Protein AF-A0A0B1TDM5-F1 (afdb_monomer_lite)

Organism: Oesophagostomum dentatum (NCBI:txid61180)

pLDDT: mean 87.99, std 9.68, range [45.06, 98.75]

Foldseek 3Di:
DPCPQVQAEAEAQDVVVVVVCCVVPVNHHYHYDPCVVVLVPQDPPDVVSVLLSVLVVQLVVLVVQLVCLVVQHKDKDAAPQKDFPDDPCVLVCCVVQVPAQKEFEAADDPQDVCCVVPPNRQGPPRIMIGGRDPLSSVLSVQLSVVSVPDSDRSSNSNSVVVVDCSNRYHYDDCLQEPQEDCVVDPVPGHHRMYRQHYPDPDDSLVVCLVVQHWDADPVRDTDSPRDDD

Secondary structure (DSSP, 8-state):
-TTSGGG--EEESSHHHHHHHHHH-TTS-EEE---HHHHHHS-TTSTTHHHHHHHHHHHHHHHHHHHHHHTT--EEEE-TTEEESS-GGGG-HHHH-TT-SEEEEESS-TTSHHHHHH-TT-EEEEEEEE--SHHHHHHHHHHHHHHTTS---HHHHHHHHTTSGGG-EEE--TTTEEEE-GGGS---S--SEEEEE-S-SS-HHHHHHHTT--EE-TTS-EETT----

Sequence (229 aa):
MPNSIKRLAVVSFDPETEKELNRLHPEIPTVSLDFSAVRSAVPEDLENHRYVVYQLILMLRSHIAAVLSSRGISFWSMQQDSIWTENFVSMNVEQHYPDSLLIFDTVGNDQVSIFQKKMPGWICGSTFFVRASPVTVDFFKKVALIMTRRQSPDSSIMTYLCGAPCYKCAKLPRWVISSSNFFMGNRNVTPVIIQVDHESKLPKMELFKRENFLFVNDDGTCNASATKI

Structure (mmCIF, N/CA/C/O backbone):
data_AF-A0A0B1TDM5-F1
#
_entry.id   AF-A0A0B1TDM5-F1
#
loop_
_atom_site.group_PDB
_atom_site.id
_atom_site.type_symbol
_atom_site.label_atom_id
_atom_site.label_alt_id
_atom_site.label_comp_id
_atom_site.label_asym_id
_atom_site.label_entity_id
_atom_site.label_seq_id
_atom_site.pdbx_PDB_ins_code
_atom_site.Cartn_x
_atom_site.Cartn_y
_atom_site.Cartn_z
_atom_site.occupancy
_atom_site.B_iso_or_equiv
_atom_site.auth_seq_id
_atom_site.auth_comp_id
_atom_site.auth_asym_id
_atom_site.auth_atom_id
_atom_site.pdbx_PDB_model_num
ATOM 1 N N . MET A 1 1 ? 3.215 -19.438 10.737 1.00 48.31 1 MET A N 1
ATOM 2 C CA . MET A 1 1 ? 1.755 -19.659 10.666 1.00 48.31 1 MET A CA 1
ATOM 3 C C . MET A 1 1 ? 1.453 -20.580 9.499 1.00 48.31 1 MET A C 1
ATOM 5 O O . MET A 1 1 ? 1.826 -20.241 8.380 1.00 48.31 1 MET A O 1
ATOM 9 N N . PRO A 1 2 ? 0.816 -21.737 9.727 1.00 50.44 2 PRO A N 1
ATOM 10 C CA . PRO A 1 2 ? 0.331 -22.567 8.632 1.00 50.44 2 PRO A CA 1
ATOM 11 C C . PRO A 1 2 ? -0.635 -21.749 7.759 1.00 50.44 2 PRO A C 1
ATOM 13 O O . PRO A 1 2 ? -1.512 -21.075 8.293 1.00 50.44 2 PRO A O 1
ATOM 16 N N . ASN A 1 3 ? -0.486 -21.805 6.432 1.00 63.56 3 ASN A N 1
ATOM 17 C CA . ASN A 1 3 ? -1.342 -21.133 5.437 1.00 63.56 3 ASN A CA 1
ATOM 18 C C . ASN A 1 3 ? -1.221 -19.597 5.295 1.00 63.56 3 ASN A C 1
ATOM 20 O O . ASN A 1 3 ? -2.075 -19.014 4.632 1.00 63.56 3 ASN A O 1
ATOM 24 N N . SER A 1 4 ? -0.193 -18.923 5.833 1.00 66.06 4 SER A N 1
ATOM 25 C CA . SER A 1 4 ? -0.004 -17.473 5.583 1.00 66.06 4 SER A CA 1
ATOM 26 C C . SER A 1 4 ? 0.087 -17.133 4.095 1.00 66.06 4 SER A C 1
ATOM 28 O O . SER A 1 4 ? -0.533 -16.174 3.652 1.00 66.06 4 SER A O 1
ATOM 30 N N . ILE A 1 5 ? 0.781 -17.972 3.324 1.00 73.25 5 ILE A N 1
ATOM 31 C CA . ILE A 1 5 ? 0.938 -17.810 1.874 1.00 73.25 5 ILE A CA 1
ATOM 32 C C . ILE A 1 5 ? -0.415 -17.930 1.148 1.00 73.25 5 ILE A C 1
ATOM 34 O O . ILE A 1 5 ? -0.687 -17.174 0.228 1.00 73.25 5 ILE A O 1
ATOM 38 N N . LYS A 1 6 ? -1.341 -18.767 1.642 1.00 75.81 6 LYS A N 1
ATOM 39 C CA . LYS A 1 6 ? -2.697 -18.910 1.069 1.00 75.81 6 LYS A CA 1
ATOM 40 C C . LYS A 1 6 ? -3.599 -17.688 1.283 1.00 75.81 6 LYS A C 1
ATOM 42 O O . LYS A 1 6 ? -4.711 -17.657 0.767 1.00 75.81 6 LYS A O 1
ATOM 47 N N . ARG A 1 7 ? -3.173 -16.729 2.110 1.00 82.62 7 ARG A N 1
ATOM 48 C CA . ARG A 1 7 ? -3.880 -15.461 2.360 1.00 82.62 7 ARG A CA 1
ATOM 49 C C . ARG A 1 7 ? -3.245 -14.285 1.622 1.00 82.62 7 ARG A C 1
ATOM 51 O O . ARG A 1 7 ? -3.741 -13.169 1.741 1.00 82.62 7 ARG A O 1
ATOM 58 N N . LEU A 1 8 ? -2.153 -14.532 0.904 1.00 88.69 8 LEU A N 1
ATOM 59 C CA . LEU A 1 8 ? -1.523 -13.564 0.028 1.00 88.69 8 LEU A CA 1
ATOM 60 C C . LEU A 1 8 ? -2.162 -13.669 -1.355 1.00 88.69 8 LEU A C 1
ATOM 62 O O . LEU A 1 8 ? -2.480 -14.761 -1.813 1.00 88.69 8 LEU A O 1
ATOM 66 N N . ALA A 1 9 ? -2.339 -12.530 -2.007 1.00 91.88 9 ALA A N 1
ATOM 67 C CA . ALA A 1 9 ? -2.644 -12.463 -3.424 1.00 91.88 9 ALA A CA 1
ATOM 68 C C . ALA A 1 9 ? -1.796 -11.352 -4.033 1.00 91.88 9 ALA A C 1
ATOM 70 O O . ALA A 1 9 ? -1.566 -10.325 -3.388 1.00 91.88 9 ALA A O 1
ATOM 71 N N . VAL A 1 10 ? -1.342 -11.558 -5.263 1.00 92.81 10 VAL A N 1
ATOM 72 C CA . VAL A 1 10 ? -0.569 -10.566 -6.007 1.00 92.81 10 VAL A CA 1
ATOM 73 C C . VAL A 1 10 ? -1.416 -10.030 -7.148 1.00 92.81 10 VAL A C 1
ATOM 75 O O . VAL A 1 10 ? -2.070 -10.783 -7.863 1.00 92.81 10 VAL A O 1
ATOM 78 N N . VAL A 1 11 ? -1.402 -8.711 -7.313 1.00 92.38 11 VAL A N 1
ATOM 79 C CA . VAL A 1 11 ? -1.928 -8.056 -8.509 1.00 92.38 11 VAL A CA 1
ATOM 80 C C . VAL A 1 11 ? -0.729 -7.564 -9.303 1.00 92.38 11 VAL A C 1
ATOM 82 O O . VAL A 1 11 ? -0.024 -6.667 -8.840 1.00 92.38 11 VAL A O 1
ATOM 85 N N . SER A 1 12 ? -0.476 -8.169 -10.460 1.00 91.81 12 SER A N 1
ATOM 86 C CA . SER A 1 12 ? 0.565 -7.719 -11.383 1.00 91.81 12 SER A CA 1
ATOM 87 C C . SER A 1 12 ? -0.034 -6.810 -12.454 1.00 91.81 12 SER A C 1
ATOM 89 O O . SER A 1 12 ? -1.212 -6.912 -12.795 1.00 91.81 12 SER A O 1
ATOM 91 N N . PHE A 1 13 ? 0.781 -5.894 -12.974 1.00 89.12 13 PHE A N 1
ATOM 92 C CA . PHE A 1 13 ? 0.382 -4.967 -14.043 1.00 89.12 13 PHE A CA 1
ATOM 93 C C . PHE A 1 13 ? 1.018 -5.309 -15.393 1.00 89.12 13 PHE A C 1
ATOM 95 O O . PHE A 1 13 ? 0.834 -4.589 -16.375 1.00 89.12 13 PHE A O 1
ATOM 102 N N . ASP A 1 14 ? 1.767 -6.408 -15.435 1.00 87.00 14 ASP A N 1
ATOM 103 C CA . ASP A 1 14 ? 2.384 -6.954 -16.628 1.00 87.00 14 ASP A CA 1
ATOM 104 C C . ASP A 1 14 ? 2.321 -8.500 -16.606 1.00 87.00 14 ASP A C 1
ATOM 106 O O . ASP A 1 14 ? 2.393 -9.111 -15.529 1.00 87.00 14 ASP A O 1
ATOM 110 N N . PRO A 1 15 ? 2.155 -9.150 -17.773 1.00 86.69 15 PRO A N 1
ATOM 111 C CA . PRO A 1 15 ? 2.061 -10.611 -17.857 1.00 86.69 15 PRO A CA 1
ATOM 112 C C . PRO A 1 15 ? 3.359 -11.357 -17.514 1.00 86.69 15 PRO A C 1
ATOM 114 O O . PRO A 1 15 ? 3.309 -12.491 -17.038 1.00 86.69 15 PRO A O 1
ATOM 117 N N . GLU A 1 16 ? 4.527 -10.745 -17.735 1.00 90.06 16 GLU A N 1
ATOM 118 C CA . GLU A 1 16 ? 5.815 -11.397 -17.462 1.00 90.06 16 GLU A CA 1
ATOM 119 C C . GLU A 1 16 ? 6.036 -11.582 -15.954 1.00 90.06 16 GLU A C 1
ATOM 121 O O . GLU A 1 16 ? 6.447 -12.659 -15.523 1.00 90.06 16 GLU A O 1
ATOM 126 N N . THR A 1 17 ? 5.663 -10.594 -15.135 1.00 88.56 17 THR A N 1
ATOM 127 C CA . THR A 1 17 ? 5.671 -10.703 -13.670 1.00 88.56 17 THR A CA 1
ATOM 128 C C . THR A 1 17 ? 4.761 -11.825 -13.179 1.00 88.56 17 THR A C 1
ATOM 130 O O . THR A 1 17 ? 5.149 -12.570 -12.283 1.00 88.56 17 THR A O 1
ATOM 133 N N . GLU A 1 18 ? 3.564 -11.992 -13.757 1.00 90.31 18 GLU A N 1
ATOM 134 C CA . GLU A 1 18 ? 2.684 -13.116 -13.399 1.00 90.31 18 GLU A CA 1
ATOM 135 C C . GLU A 1 18 ? 3.343 -14.458 -13.721 1.00 90.31 18 GLU A C 1
ATOM 137 O O . GLU A 1 18 ? 3.355 -15.364 -12.889 1.00 90.31 18 GLU A O 1
ATOM 142 N N . LYS A 1 19 ? 3.906 -14.585 -14.924 1.00 91.50 19 LYS A N 1
ATOM 143 C CA . LYS A 1 19 ? 4.567 -15.810 -15.370 1.00 91.50 19 LYS A CA 1
ATOM 144 C C . LYS A 1 19 ? 5.730 -16.187 -14.455 1.00 91.50 19 LYS A C 1
ATOM 146 O O . LYS A 1 19 ? 5.846 -17.353 -14.081 1.00 91.50 19 LYS A O 1
ATOM 151 N N . GLU A 1 20 ? 6.557 -15.218 -14.078 1.00 91.88 20 GLU A N 1
ATOM 152 C CA . GLU A 1 20 ? 7.715 -15.460 -13.222 1.00 91.88 20 GLU A CA 1
ATOM 153 C C . GLU A 1 20 ? 7.311 -15.767 -11.773 1.00 91.88 20 GLU A C 1
ATOM 155 O O . GLU A 1 20 ? 7.821 -16.718 -11.179 1.00 91.88 20 GLU A O 1
ATOM 160 N N . LEU A 1 21 ? 6.318 -15.056 -11.228 1.00 89.88 21 LEU A N 1
ATOM 161 C CA . LEU A 1 21 ? 5.770 -15.358 -9.904 1.00 89.88 21 LEU A CA 1
ATOM 162 C C . LEU A 1 21 ? 5.120 -16.737 -9.852 1.00 89.88 21 LEU A C 1
ATOM 164 O O . LEU A 1 21 ? 5.368 -17.474 -8.908 1.00 89.88 21 LEU A O 1
ATOM 168 N N . ASN A 1 22 ? 4.350 -17.130 -10.866 1.00 90.38 22 ASN A N 1
ATOM 169 C CA . ASN A 1 22 ? 3.745 -18.461 -10.921 1.00 90.38 22 ASN A CA 1
ATOM 170 C C . ASN A 1 22 ? 4.799 -19.569 -11.087 1.00 90.38 22 ASN A C 1
ATOM 172 O O . ASN A 1 22 ? 4.581 -20.694 -10.641 1.00 90.38 22 ASN A O 1
ATOM 176 N N . ARG A 1 23 ? 5.947 -19.271 -11.712 1.00 91.94 23 ARG A N 1
ATOM 177 C CA . ARG A 1 23 ? 7.080 -20.202 -11.820 1.00 91.94 23 ARG A CA 1
ATOM 178 C C . ARG A 1 23 ? 7.760 -20.422 -10.468 1.00 91.94 23 ARG A C 1
ATOM 180 O O . ARG A 1 23 ? 8.105 -21.557 -10.150 1.00 91.94 23 ARG A O 1
ATOM 187 N N . LEU A 1 24 ? 7.981 -19.348 -9.710 1.00 88.38 24 LEU A N 1
ATOM 188 C CA . LEU A 1 24 ? 8.696 -19.369 -8.429 1.00 88.38 24 LEU A CA 1
ATOM 189 C C . LEU A 1 24 ? 7.798 -19.752 -7.241 1.00 88.38 24 LEU A C 1
ATOM 191 O O . LEU A 1 24 ? 8.240 -20.457 -6.337 1.00 88.38 24 LEU A O 1
ATOM 195 N N . HIS A 1 25 ? 6.544 -19.303 -7.259 1.00 88.19 25 HIS A N 1
ATOM 196 C CA . HIS A 1 25 ? 5.566 -19.401 -6.172 1.00 88.19 25 HIS A CA 1
ATOM 197 C C . HIS A 1 25 ? 4.154 -19.735 -6.700 1.00 88.19 25 HIS A C 1
ATOM 199 O O . HIS A 1 25 ? 3.224 -18.934 -6.549 1.00 88.19 25 HIS A O 1
ATOM 205 N N . PRO A 1 26 ? 3.955 -20.916 -7.318 1.00 89.38 26 PRO A N 1
ATOM 206 C CA . PRO A 1 26 ? 2.678 -21.313 -7.926 1.00 89.38 26 PRO A CA 1
ATOM 207 C C . PRO A 1 26 ? 1.500 -21.369 -6.939 1.00 89.38 26 PRO A C 1
ATOM 209 O O . PRO A 1 26 ? 0.338 -21.391 -7.341 1.00 89.38 26 PRO A O 1
ATOM 212 N N . GLU A 1 27 ? 1.774 -21.437 -5.640 1.00 89.19 27 GLU A N 1
ATOM 213 C CA . GLU A 1 27 ? 0.777 -21.470 -4.579 1.00 89.19 27 GLU A CA 1
ATOM 214 C C . GLU A 1 27 ? 0.184 -20.098 -4.226 1.00 89.19 27 GLU A C 1
ATOM 216 O O . GLU A 1 27 ? -0.812 -20.055 -3.497 1.00 89.19 27 GLU A O 1
ATOM 221 N N . ILE A 1 28 ? 0.784 -18.9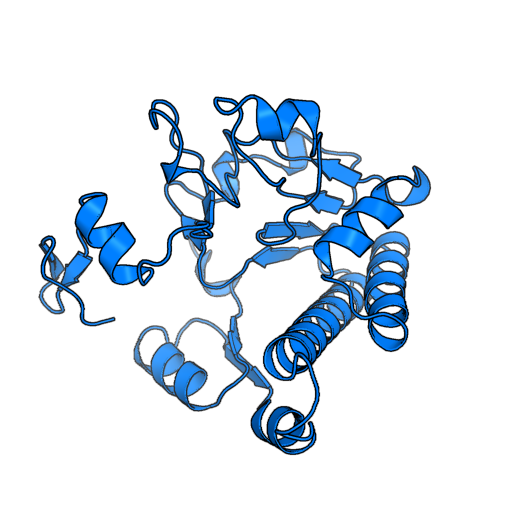95 -4.694 1.00 90.06 28 ILE A N 1
ATOM 222 C CA . ILE A 1 28 ? 0.293 -17.631 -4.469 1.00 90.06 28 ILE A CA 1
ATOM 223 C C . ILE A 1 28 ? -0.649 -17.254 -5.619 1.00 90.06 28 ILE A C 1
ATOM 225 O O . ILE A 1 28 ? -0.199 -17.124 -6.757 1.00 90.06 28 ILE A O 1
ATOM 229 N N . PRO A 1 29 ? -1.947 -17.018 -5.352 1.00 90.88 29 PRO A N 1
ATOM 230 C CA . PRO A 1 29 ? -2.858 -16.501 -6.361 1.00 90.88 29 PRO A CA 1
ATOM 231 C C . PRO A 1 29 ? -2.356 -15.167 -6.921 1.00 90.88 29 PRO A C 1
ATOM 233 O O . PRO A 1 29 ? -2.275 -14.170 -6.198 1.00 90.88 29 PRO A O 1
ATOM 236 N N . THR A 1 30 ? -2.066 -15.147 -8.218 1.00 91.31 30 THR A N 1
ATOM 237 C CA . THR A 1 30 ? -1.681 -13.939 -8.948 1.00 91.31 30 THR A CA 1
ATOM 238 C C . THR A 1 30 ? -2.775 -13.585 -9.946 1.00 91.31 30 THR A C 1
ATOM 240 O O . THR A 1 30 ? -3.325 -14.455 -10.616 1.00 91.31 30 THR A O 1
ATOM 243 N N . VAL A 1 31 ? -3.133 -12.306 -10.012 1.00 90.38 31 VAL A N 1
ATOM 244 C CA . VAL A 1 31 ? -4.056 -11.754 -11.006 1.00 90.38 31 VAL A CA 1
ATOM 245 C C . VAL A 1 31 ? -3.298 -10.710 -11.806 1.00 90.38 31 VAL A C 1
ATOM 247 O O . VAL A 1 31 ? -2.857 -9.713 -11.233 1.00 90.38 31 VAL A O 1
ATOM 250 N N . SER A 1 32 ? -3.176 -10.909 -13.116 1.00 90.12 32 SER A N 1
ATOM 251 C CA . SER A 1 32 ? -2.614 -9.889 -13.998 1.00 90.12 32 SER A CA 1
ATOM 252 C C . SER A 1 32 ? -3.693 -8.958 -14.532 1.00 90.12 32 SER A C 1
ATOM 254 O O . SER A 1 32 ? -4.745 -9.376 -15.023 1.00 90.12 32 SER A O 1
ATOM 256 N N . LEU A 1 33 ? -3.419 -7.665 -14.416 1.00 88.50 33 LEU A N 1
ATOM 257 C CA . LEU A 1 33 ? -4.164 -6.587 -15.041 1.00 88.50 33 LEU A CA 1
ATOM 258 C C . LEU A 1 33 ? -3.222 -5.919 -16.036 1.00 88.50 33 LEU A C 1
ATOM 260 O O . LEU A 1 33 ? -2.529 -4.968 -15.679 1.00 88.50 33 LEU A O 1
ATOM 264 N N . ASP A 1 34 ? -3.182 -6.441 -17.264 1.00 87.38 34 ASP A N 1
ATOM 265 C CA . ASP A 1 34 ? -2.280 -5.949 -18.307 1.00 87.38 34 ASP A CA 1
ATOM 266 C C . ASP A 1 34 ? -2.464 -4.441 -18.534 1.00 87.38 34 ASP A C 1
ATOM 268 O O . ASP A 1 34 ? -3.459 -3.967 -19.090 1.00 87.38 34 ASP A O 1
ATOM 272 N N . PHE A 1 35 ? -1.475 -3.680 -18.070 1.00 88.06 35 PHE A N 1
ATOM 273 C CA . PHE A 1 35 ? -1.480 -2.227 -18.116 1.00 88.06 35 PHE A CA 1
ATOM 274 C C . PHE A 1 35 ? -0.812 -1.680 -19.378 1.00 88.06 35 PHE A C 1
ATOM 276 O O . PHE A 1 35 ? -0.725 -0.460 -19.541 1.00 88.06 35 PHE A O 1
ATOM 283 N N . SER A 1 36 ? -0.347 -2.551 -20.283 1.00 86.94 36 SER A N 1
ATOM 284 C CA . SER A 1 36 ? 0.303 -2.160 -21.536 1.00 86.94 36 SER A CA 1
ATOM 285 C C . SER A 1 36 ? -0.611 -1.279 -22.385 1.00 86.94 36 SER A C 1
ATOM 287 O O . SER A 1 36 ? -0.203 -0.191 -22.778 1.00 86.94 36 SER A O 1
ATOM 289 N N . ALA A 1 37 ? -1.876 -1.671 -22.558 1.00 86.81 37 ALA A N 1
ATOM 290 C CA . ALA A 1 37 ? -2.861 -0.904 -23.314 1.00 86.81 37 ALA A CA 1
ATOM 291 C C . ALA A 1 37 ? -3.107 0.488 -22.710 1.00 86.81 37 ALA A C 1
ATOM 293 O O . ALA A 1 37 ? -3.192 1.474 -23.440 1.00 86.81 37 ALA A O 1
ATOM 294 N N . VAL A 1 38 ? -3.178 0.585 -21.377 1.00 87.25 38 VAL A N 1
ATOM 295 C CA . VAL A 1 38 ? -3.351 1.868 -20.680 1.00 87.25 38 VAL A CA 1
ATOM 296 C C . VAL A 1 38 ? -2.118 2.740 -20.869 1.00 87.25 38 VAL A C 1
ATOM 298 O O . VAL A 1 38 ? -2.247 3.907 -21.220 1.00 87.25 38 VAL A O 1
ATOM 301 N N . ARG A 1 39 ? -0.922 2.172 -20.688 1.00 87.56 39 ARG A N 1
ATOM 302 C CA . ARG A 1 39 ? 0.348 2.874 -20.888 1.00 87.56 39 ARG A CA 1
ATOM 303 C C . ARG A 1 39 ? 0.492 3.381 -22.322 1.00 87.56 39 ARG A C 1
ATOM 305 O O . ARG A 1 39 ? 0.858 4.532 -22.496 1.00 87.56 39 ARG A O 1
ATOM 312 N N . SER A 1 40 ? 0.183 2.557 -23.321 1.00 89.00 40 SER A N 1
ATOM 313 C CA . SER A 1 40 ? 0.246 2.926 -24.741 1.00 89.00 40 SER A CA 1
ATOM 314 C C . SER A 1 40 ? -0.801 3.964 -25.146 1.00 89.00 40 SER A C 1
ATOM 316 O O . SER A 1 40 ? -0.620 4.643 -26.151 1.00 89.00 40 SER A O 1
ATOM 318 N N . ALA A 1 41 ? -1.891 4.097 -24.387 1.00 90.62 41 ALA A N 1
ATOM 319 C CA . ALA A 1 41 ? -2.899 5.129 -24.611 1.00 90.62 41 ALA A CA 1
ATOM 320 C C . ALA A 1 41 ? -2.503 6.499 -24.029 1.00 90.62 41 ALA A C 1
ATOM 322 O O . ALA A 1 41 ? -3.113 7.506 -24.395 1.00 90.62 41 ALA A O 1
ATOM 323 N N . VAL A 1 42 ? -1.514 6.563 -23.127 1.00 90.81 42 VAL A N 1
ATOM 324 C CA . VAL A 1 42 ? -0.984 7.840 -22.631 1.00 90.81 42 VAL A CA 1
ATOM 325 C C . VAL A 1 42 ? 0.016 8.384 -23.662 1.00 90.81 42 VAL A C 1
ATOM 327 O O . VAL A 1 42 ? 0.952 7.668 -24.014 1.00 90.81 42 VAL A O 1
ATOM 330 N N . PRO A 1 43 ? -0.141 9.630 -24.149 1.00 92.19 43 PRO A N 1
ATOM 331 C CA . PRO A 1 43 ? 0.795 10.213 -25.109 1.00 92.19 43 PRO A CA 1
ATOM 332 C C . PRO A 1 43 ? 2.223 10.261 -24.554 1.00 92.19 43 PRO A C 1
ATOM 334 O O . PRO A 1 43 ? 2.436 10.754 -23.445 1.00 92.19 43 PRO A O 1
ATOM 337 N N . GLU A 1 44 ? 3.204 9.765 -25.311 1.00 89.62 44 GLU A N 1
ATOM 338 C CA . GLU A 1 44 ? 4.605 9.706 -24.861 1.00 89.62 44 GLU A CA 1
ATOM 339 C C . GLU A 1 44 ? 5.222 11.095 -24.631 1.00 89.62 44 GLU A C 1
ATOM 341 O O . GLU 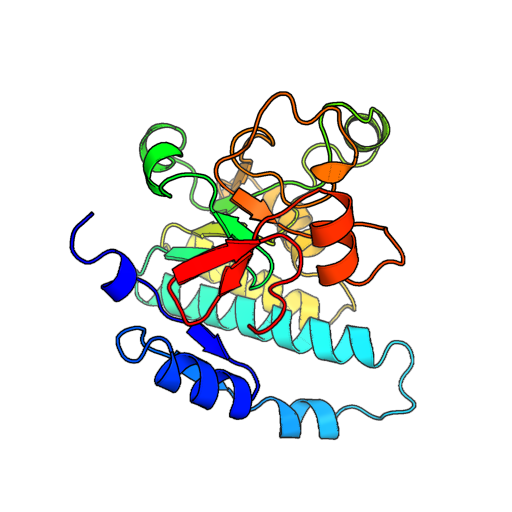A 1 44 ? 6.129 11.245 -23.811 1.00 89.62 44 GLU A O 1
ATOM 346 N N . ASP A 1 45 ? 4.713 12.109 -25.331 1.00 91.81 45 ASP A N 1
ATOM 347 C CA . ASP A 1 45 ? 5.112 13.513 -25.238 1.00 91.81 45 ASP A CA 1
ATOM 348 C C . ASP A 1 45 ? 4.404 14.276 -24.106 1.00 91.81 45 ASP A C 1
ATOM 350 O O . ASP A 1 45 ? 4.720 15.441 -23.853 1.00 91.81 45 ASP A O 1
ATOM 354 N N . LEU A 1 46 ? 3.478 13.630 -23.389 1.00 90.19 46 LEU A N 1
ATOM 355 C CA . LEU A 1 46 ? 2.795 14.235 -22.255 1.00 90.19 46 LEU A CA 1
ATOM 356 C C . LEU A 1 46 ? 3.798 14.592 -21.152 1.00 90.19 46 LEU A C 1
ATOM 358 O O . LEU A 1 46 ? 4.557 13.747 -20.660 1.00 90.19 46 LEU A O 1
ATOM 362 N N . GLU A 1 47 ? 3.752 15.841 -20.691 1.00 88.25 47 GLU A N 1
ATOM 363 C CA . GLU A 1 47 ? 4.539 16.264 -19.538 1.00 88.25 47 GLU A CA 1
ATOM 364 C C . GLU A 1 47 ? 4.224 15.367 -18.330 1.00 88.25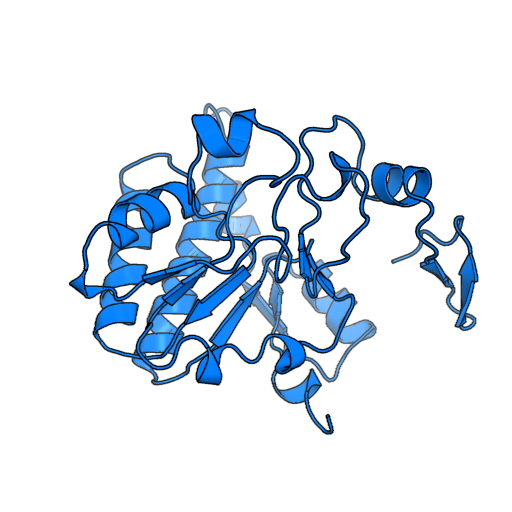 47 GLU A C 1
ATOM 366 O O . GLU A 1 47 ? 3.067 15.083 -18.016 1.00 88.25 47 GLU A O 1
ATOM 371 N N . ASN A 1 48 ? 5.266 14.897 -17.641 1.00 88.38 48 ASN A N 1
ATOM 372 C CA . ASN A 1 48 ? 5.138 13.956 -16.528 1.00 88.38 48 ASN A CA 1
ATOM 373 C C . ASN A 1 48 ? 4.487 12.609 -16.911 1.00 88.38 48 ASN A C 1
ATOM 375 O O . ASN A 1 48 ? 3.913 11.951 -16.042 1.00 88.38 48 ASN A O 1
ATOM 379 N N . HIS A 1 49 ? 4.625 12.148 -18.163 1.00 88.75 49 HIS A N 1
ATOM 380 C CA . HIS A 1 49 ? 4.110 10.860 -18.661 1.00 88.75 49 HIS A CA 1
ATOM 381 C C . HIS A 1 49 ? 4.254 9.702 -17.652 1.00 88.75 49 HIS A C 1
ATOM 383 O O . HIS A 1 49 ? 3.278 9.038 -17.304 1.00 88.75 49 HIS A O 1
ATOM 389 N N . ARG A 1 50 ? 5.460 9.499 -17.094 1.00 87.44 50 ARG A N 1
ATOM 390 C CA . ARG A 1 50 ? 5.717 8.441 -16.093 1.00 87.44 50 ARG A CA 1
ATOM 391 C C . ARG A 1 50 ? 4.838 8.571 -14.852 1.00 87.44 50 ARG A C 1
ATOM 393 O O . ARG A 1 50 ? 4.347 7.571 -14.338 1.00 87.44 50 ARG A O 1
ATOM 400 N N . TYR A 1 51 ? 4.652 9.796 -14.375 1.00 88.56 51 TYR A N 1
ATOM 401 C CA . TYR A 1 51 ? 3.826 10.072 -13.211 1.00 88.56 51 TYR A CA 1
ATOM 402 C C . TYR A 1 51 ? 2.347 9.837 -13.509 1.00 88.56 51 TYR A C 1
ATOM 404 O O . TYR A 1 51 ? 1.638 9.299 -12.669 1.00 88.56 51 TYR A O 1
ATOM 412 N N . VAL A 1 52 ? 1.880 10.198 -14.707 1.00 90.88 52 VAL A N 1
ATOM 413 C CA . VAL A 1 52 ? 0.497 9.943 -15.134 1.00 90.88 52 VAL A CA 1
ATOM 414 C C . VAL A 1 52 ? 0.219 8.442 -15.172 1.00 90.88 52 VAL A C 1
ATOM 416 O O . VAL A 1 52 ? -0.748 7.991 -14.563 1.00 90.88 52 VAL A O 1
ATOM 419 N N . VAL A 1 53 ? 1.102 7.651 -15.787 1.00 90.81 53 VAL A N 1
ATOM 420 C CA . VAL A 1 53 ? 0.986 6.182 -15.790 1.00 90.81 53 VAL A CA 1
ATOM 421 C C . VAL A 1 53 ? 0.977 5.632 -14.360 1.00 90.81 53 VAL A C 1
ATOM 423 O O . VAL A 1 53 ? 0.112 4.829 -14.012 1.00 90.81 53 VAL A O 1
ATOM 426 N N . TYR A 1 54 ? 1.886 6.105 -13.504 1.00 89.38 54 TYR A N 1
ATOM 427 C CA . TYR A 1 54 ? 1.944 5.693 -12.102 1.00 89.38 54 TYR A CA 1
ATOM 428 C C . TYR A 1 54 ? 0.666 6.051 -11.327 1.00 89.38 54 TYR A C 1
ATOM 430 O O . TYR A 1 54 ? 0.136 5.231 -10.582 1.00 89.38 54 TYR A O 1
ATOM 438 N N . GLN A 1 55 ? 0.108 7.240 -11.544 1.00 92.50 55 GLN A N 1
ATOM 439 C CA . GLN A 1 55 ? -1.145 7.665 -10.928 1.00 92.50 55 GLN A CA 1
ATOM 440 C C . GLN A 1 55 ? -2.324 6.779 -11.340 1.00 92.50 55 GLN A C 1
ATOM 442 O O . GLN A 1 55 ? -3.170 6.467 -10.502 1.00 92.50 55 GLN A O 1
ATOM 447 N N . LEU A 1 56 ? -2.384 6.336 -12.598 1.00 92.69 56 LEU A N 1
ATOM 448 C CA . LEU A 1 56 ? -3.431 5.416 -13.045 1.00 92.69 56 LEU A CA 1
ATOM 449 C C . LEU A 1 56 ? -3.333 4.060 -12.316 1.00 92.69 56 LEU A C 1
ATOM 451 O O . LEU A 1 56 ? -4.363 3.495 -11.943 1.00 92.69 56 LEU A O 1
ATOM 455 N N . ILE A 1 57 ? -2.118 3.582 -12.023 1.00 91.94 57 ILE A N 1
ATOM 456 C CA . ILE A 1 57 ? -1.893 2.387 -11.190 1.00 91.94 57 ILE A CA 1
ATOM 457 C C . ILE A 1 57 ? -2.385 2.618 -9.751 1.00 91.94 57 ILE A C 1
ATOM 459 O O . ILE A 1 57 ? -3.101 1.783 -9.196 1.00 91.94 57 ILE A O 1
ATOM 463 N N . LEU A 1 58 ? -2.064 3.764 -9.142 1.00 93.31 58 LEU A N 1
ATOM 464 C CA . LEU A 1 58 ? -2.529 4.111 -7.790 1.00 93.31 58 LEU A CA 1
ATOM 465 C C . LEU A 1 58 ? -4.058 4.272 -7.712 1.00 93.31 58 LEU A C 1
ATOM 467 O O . LEU A 1 58 ? -4.699 3.903 -6.719 1.00 93.31 58 LEU A O 1
ATOM 471 N N . MET A 1 59 ? -4.672 4.770 -8.783 1.00 94.62 59 MET A N 1
ATOM 472 C CA . MET A 1 59 ? -6.123 4.843 -8.924 1.00 94.62 59 MET A CA 1
ATOM 473 C C . MET A 1 59 ? -6.751 3.453 -8.992 1.00 94.62 59 MET A C 1
ATOM 475 O O . MET A 1 59 ? -7.720 3.187 -8.279 1.00 94.62 59 MET A O 1
ATOM 479 N N . LEU A 1 60 ? -6.172 2.538 -9.771 1.00 93.19 60 LEU A N 1
ATOM 480 C CA . LEU A 1 60 ? -6.602 1.142 -9.817 1.00 93.19 60 LEU A CA 1
ATOM 481 C C . LEU A 1 60 ? -6.448 0.454 -8.453 1.00 93.19 60 LEU A C 1
ATOM 483 O O . LEU A 1 60 ? -7.386 -0.195 -7.989 1.00 93.19 60 LEU A O 1
ATOM 487 N N . ARG A 1 61 ? -5.330 0.680 -7.751 1.00 94.62 61 ARG A N 1
ATOM 488 C CA . ARG A 1 61 ? -5.122 0.226 -6.364 1.00 94.62 61 ARG A CA 1
ATOM 489 C C . ARG A 1 61 ? -6.248 0.692 -5.438 1.00 94.62 61 ARG A C 1
ATOM 491 O O . ARG A 1 61 ? -6.783 -0.098 -4.661 1.00 94.62 61 ARG A O 1
ATOM 498 N N . SER A 1 62 ? -6.664 1.951 -5.564 1.00 97.00 62 SER A N 1
ATOM 499 C CA . SER A 1 62 ? -7.782 2.507 -4.792 1.00 97.00 62 SER A CA 1
ATOM 500 C C . SER A 1 62 ? -9.124 1.864 -5.162 1.00 97.00 62 SER A C 1
ATOM 502 O O . SER A 1 62 ? -9.933 1.566 -4.284 1.00 97.00 62 SER A O 1
ATOM 504 N N . HIS A 1 63 ? -9.365 1.566 -6.441 1.00 96.50 63 HIS A N 1
ATOM 505 C CA . HIS A 1 63 ? -10.561 0.830 -6.857 1.00 96.50 63 HIS A CA 1
ATOM 506 C C . HIS A 1 63 ? -10.601 -0.594 -6.297 1.00 96.50 63 HIS A C 1
ATOM 508 O O . HIS A 1 63 ? -11.640 -1.005 -5.779 1.00 96.50 63 HIS A O 1
ATOM 514 N N . ILE A 1 64 ? -9.484 -1.324 -6.336 1.00 96.00 64 ILE A N 1
ATOM 515 C CA . ILE A 1 64 ? -9.370 -2.662 -5.739 1.00 96.00 64 ILE A CA 1
ATOM 516 C C . ILE A 1 64 ? -9.690 -2.592 -4.242 1.00 96.00 64 ILE A C 1
ATOM 518 O O . ILE A 1 64 ? -10.532 -3.349 -3.758 1.00 96.00 64 ILE A O 1
ATOM 522 N N . ALA A 1 65 ? -9.109 -1.626 -3.526 1.00 97.88 65 ALA A N 1
ATOM 523 C CA . ALA A 1 65 ? -9.365 -1.409 -2.105 1.00 97.88 65 ALA A CA 1
ATOM 524 C C . ALA A 1 65 ? -10.850 -1.135 -1.796 1.00 97.88 65 ALA A C 1
ATOM 526 O O . ALA A 1 65 ? -11.406 -1.688 -0.839 1.00 97.88 65 ALA A O 1
ATOM 527 N N . ALA A 1 66 ? -11.522 -0.333 -2.628 1.00 98.38 66 ALA A N 1
ATOM 528 C CA . ALA A 1 66 ? -12.957 -0.085 -2.510 1.00 98.38 66 ALA A CA 1
ATOM 529 C C . ALA A 1 66 ? -13.785 -1.358 -2.759 1.00 98.38 66 ALA A C 1
ATOM 531 O O . ALA A 1 66 ? -14.732 -1.626 -2.016 1.00 98.38 66 ALA A O 1
ATOM 532 N N . VAL A 1 67 ? -13.429 -2.159 -3.771 1.00 97.81 67 VAL A N 1
ATOM 533 C CA . VAL A 1 67 ? -14.119 -3.419 -4.094 1.00 97.81 67 VAL A CA 1
ATOM 534 C C . VAL A 1 67 ? -13.970 -4.426 -2.955 1.00 97.81 67 VAL A C 1
ATOM 536 O O . VAL A 1 67 ? -14.984 -4.941 -2.483 1.00 97.81 67 VAL A O 1
ATOM 539 N N . LEU A 1 68 ? -12.752 -4.660 -2.459 1.00 97.56 68 LEU A N 1
ATOM 540 C CA . LEU A 1 68 ? -12.505 -5.552 -1.319 1.00 97.56 68 LEU A CA 1
ATOM 541 C C . LEU A 1 68 ? -13.308 -5.120 -0.086 1.00 97.56 68 LEU A C 1
ATOM 543 O O . LEU A 1 68 ? -14.048 -5.924 0.483 1.00 97.56 68 LEU A O 1
ATOM 547 N N . SER A 1 69 ? -13.267 -3.826 0.248 1.00 98.25 69 SER A N 1
ATOM 548 C CA . SER A 1 69 ? -14.022 -3.270 1.378 1.00 98.25 69 SER A CA 1
ATOM 549 C C . SER A 1 69 ? -15.534 -3.454 1.209 1.00 98.25 69 SER A C 1
ATOM 551 O O . SER A 1 69 ? -16.223 -3.821 2.158 1.00 98.25 69 SER A O 1
ATOM 553 N N . SER A 1 70 ? -16.065 -3.257 -0.004 1.00 98.50 70 SER A N 1
ATOM 554 C CA . SER A 1 70 ? -17.501 -3.421 -0.289 1.00 98.50 70 SER A CA 1
ATOM 555 C C . SER A 1 70 ? -17.974 -4.870 -0.218 1.00 98.50 70 SER A C 1
ATOM 557 O O . SER A 1 70 ? -19.150 -5.117 0.029 1.00 98.50 70 SER A O 1
ATOM 559 N N . ARG A 1 71 ? -17.053 -5.822 -0.391 1.00 98.06 71 ARG A N 1
ATOM 560 C CA . ARG A 1 71 ? -17.295 -7.257 -0.211 1.00 98.06 71 ARG A CA 1
ATOM 561 C C . ARG A 1 71 ? -17.113 -7.716 1.238 1.00 98.06 71 ARG A C 1
ATOM 563 O O . ARG A 1 71 ? -17.198 -8.910 1.498 1.00 98.06 71 ARG A O 1
ATOM 570 N N . GLY A 1 72 ? -16.853 -6.801 2.175 1.00 98.00 72 GLY A N 1
ATOM 571 C CA . GLY A 1 72 ? -16.637 -7.146 3.581 1.00 98.00 72 GLY A CA 1
ATOM 572 C C . GLY A 1 72 ? -15.254 -7.739 3.873 1.00 98.00 72 GLY A C 1
ATOM 573 O O . GLY A 1 72 ? -15.057 -8.312 4.941 1.00 98.00 72 GLY A O 1
ATOM 574 N N . ILE A 1 73 ? -14.294 -7.620 2.949 1.00 96.38 73 ILE A N 1
ATOM 575 C CA . ILE A 1 73 ? -12.952 -8.191 3.098 1.00 96.38 73 ILE A CA 1
ATOM 576 C C . ILE A 1 73 ? -12.031 -7.132 3.702 1.00 96.38 73 ILE A C 1
ATOM 578 O O . ILE A 1 73 ? -11.753 -6.121 3.061 1.00 96.38 73 ILE A O 1
ATOM 582 N N . SER A 1 74 ? -11.571 -7.359 4.934 1.00 95.44 74 SER A N 1
ATOM 583 C CA . SER A 1 74 ? -10.492 -6.575 5.550 1.00 95.44 74 SER A CA 1
ATOM 584 C C . SER A 1 74 ? -9.146 -7.090 5.052 1.00 95.44 74 SER A C 1
ATOM 586 O O . SER A 1 74 ? -8.962 -8.302 4.923 1.00 95.44 74 SER A O 1
ATOM 588 N N . PHE A 1 75 ? -8.206 -6.197 4.760 1.00 94.75 75 PHE A N 1
ATOM 589 C CA . PHE A 1 75 ? -6.962 -6.578 4.095 1.00 94.75 75 PHE A CA 1
ATOM 590 C C . PHE A 1 75 ? -5.800 -5.665 4.456 1.00 94.75 75 PHE A C 1
ATOM 592 O O . PHE A 1 75 ? -5.968 -4.518 4.875 1.00 94.75 75 PHE A O 1
ATOM 599 N N . TRP A 1 76 ? -4.609 -6.200 4.222 1.00 93.25 76 TRP A N 1
ATOM 600 C CA . TRP A 1 76 ? -3.390 -5.426 4.096 1.00 93.25 76 TRP A CA 1
ATOM 601 C C . TRP A 1 76 ? -3.082 -5.196 2.627 1.00 93.25 76 TRP A C 1
ATOM 603 O O . TRP A 1 76 ? -3.202 -6.108 1.811 1.00 93.25 76 TRP A O 1
ATOM 613 N N . SER A 1 77 ? -2.695 -3.971 2.300 1.00 93.88 77 SER A N 1
ATOM 614 C CA . SER A 1 77 ? -2.154 -3.601 0.997 1.00 93.88 77 SER A CA 1
ATOM 615 C C . SER A 1 77 ? -0.706 -3.194 1.182 1.00 93.88 77 SER A C 1
ATOM 617 O O . SER A 1 77 ? -0.389 -2.485 2.135 1.00 93.88 77 SER A O 1
ATOM 619 N N . MET A 1 78 ? 0.151 -3.618 0.260 1.00 91.44 78 MET A N 1
ATOM 620 C CA . MET A 1 78 ? 1.587 -3.393 0.329 1.00 91.44 78 MET A CA 1
ATOM 621 C C . MET A 1 78 ? 2.179 -3.248 -1.074 1.00 91.44 78 MET A C 1
ATOM 623 O O . MET A 1 78 ? 1.713 -3.893 -2.013 1.00 91.44 78 MET A O 1
ATOM 627 N N . GLN A 1 79 ? 3.195 -2.400 -1.221 1.00 89.75 79 GLN A N 1
ATOM 628 C CA . GLN A 1 79 ? 3.953 -2.258 -2.465 1.00 89.75 79 GLN A CA 1
ATOM 629 C C . GLN A 1 79 ? 5.070 -3.306 -2.577 1.00 89.75 79 GLN A C 1
ATOM 631 O O . GLN A 1 79 ? 5.588 -3.798 -1.575 1.00 89.75 79 GLN A O 1
ATOM 636 N N . GLN A 1 80 ? 5.446 -3.635 -3.816 1.00 86.69 80 GLN A N 1
ATOM 637 C CA . GLN A 1 80 ? 6.398 -4.705 -4.155 1.00 86.69 80 GLN A CA 1
ATOM 638 C C . GLN A 1 80 ? 7.812 -4.520 -3.584 1.00 86.69 80 GLN A C 1
ATOM 640 O O . GLN A 1 80 ? 8.589 -5.462 -3.513 1.00 86.69 80 GLN A O 1
ATOM 645 N N . ASP A 1 81 ? 8.170 -3.301 -3.197 1.00 86.50 81 ASP A N 1
ATOM 646 C CA . ASP A 1 81 ? 9.481 -2.924 -2.683 1.00 86.50 81 ASP A CA 1
ATOM 647 C C . ASP A 1 81 ? 9.544 -2.903 -1.154 1.00 86.50 81 ASP A C 1
ATOM 649 O O . ASP A 1 81 ? 10.333 -2.159 -0.573 1.00 86.50 81 ASP A O 1
ATOM 653 N N . SER A 1 82 ? 8.715 -3.720 -0.509 1.00 88.38 82 SER A N 1
ATOM 654 C CA . SER A 1 82 ? 8.660 -3.862 0.943 1.00 88.38 82 SER A CA 1
ATOM 655 C C . SER A 1 82 ? 9.335 -5.156 1.393 1.00 88.38 82 SER A C 1
ATOM 657 O O . SER A 1 82 ? 9.024 -6.236 0.899 1.00 88.38 82 SER A O 1
ATOM 659 N N . ILE A 1 83 ? 10.241 -5.047 2.362 1.00 87.38 83 ILE A N 1
ATOM 660 C CA . ILE A 1 83 ? 10.972 -6.155 2.980 1.00 87.38 83 ILE A CA 1
ATOM 661 C C . ILE A 1 83 ? 10.345 -6.467 4.335 1.00 87.38 83 ILE A C 1
ATOM 663 O O . ILE A 1 83 ? 10.094 -5.559 5.130 1.00 87.38 83 ILE A O 1
ATOM 667 N N . TRP A 1 84 ? 10.116 -7.752 4.603 1.00 88.06 84 TRP A N 1
ATOM 668 C CA . TRP A 1 84 ? 9.626 -8.241 5.892 1.00 88.06 84 TRP A CA 1
ATOM 669 C C . TRP A 1 84 ? 10.806 -8.734 6.715 1.00 88.06 84 TRP A C 1
ATOM 671 O O . TRP A 1 84 ? 11.514 -9.650 6.302 1.00 88.06 84 TRP A O 1
ATOM 681 N N . THR A 1 85 ? 11.025 -8.122 7.871 1.00 88.62 85 THR A N 1
ATOM 682 C CA . THR A 1 85 ? 12.101 -8.504 8.798 1.00 88.62 85 THR A CA 1
ATOM 683 C C . THR A 1 85 ? 11.585 -9.435 9.895 1.00 88.62 85 THR A C 1
ATOM 685 O O . THR A 1 85 ? 12.338 -10.237 10.441 1.00 88.62 85 THR A O 1
ATOM 688 N N . GLU A 1 86 ? 10.280 -9.370 10.171 1.00 86.94 86 GLU A N 1
ATOM 689 C CA . GLU A 1 86 ? 9.577 -10.193 11.146 1.00 86.94 86 GLU A CA 1
ATOM 690 C C . GLU A 1 86 ? 8.237 -10.702 10.595 1.00 86.94 86 GLU A C 1
ATOM 692 O O . GLU A 1 86 ? 7.789 -10.356 9.499 1.00 86.94 86 GLU A O 1
ATOM 697 N N . ASN A 1 87 ? 7.560 -11.543 11.381 1.00 82.38 87 ASN A N 1
ATOM 698 C CA . ASN A 1 87 ? 6.216 -11.981 11.051 1.00 82.38 87 ASN A CA 1
ATOM 699 C C . ASN A 1 87 ? 5.220 -10.822 11.159 1.00 82.38 87 ASN A C 1
ATOM 701 O O . ASN A 1 87 ? 5.121 -10.176 12.192 1.00 82.38 87 ASN A O 1
ATOM 705 N N . PHE A 1 88 ? 4.380 -10.673 10.141 1.00 78.50 88 PHE A N 1
ATOM 706 C CA . PHE A 1 88 ? 3.340 -9.654 10.054 1.00 78.50 88 PHE A CA 1
ATOM 707 C C . PHE A 1 88 ? 2.447 -9.516 11.312 1.00 78.50 88 PHE A C 1
ATOM 709 O O . PHE A 1 88 ? 1.983 -8.429 11.655 1.00 78.50 88 PHE A O 1
ATOM 716 N N . VAL A 1 89 ? 2.208 -10.617 12.029 1.00 78.31 89 VAL A N 1
ATOM 717 C CA . VAL A 1 89 ? 1.367 -10.631 13.235 1.00 78.31 89 VAL A CA 1
ATOM 718 C C . VAL A 1 89 ? 2.053 -10.015 14.456 1.00 78.31 89 VAL A C 1
ATOM 720 O O . VAL A 1 89 ? 1.351 -9.599 15.376 1.00 78.31 89 VAL A O 1
ATOM 723 N N . SER A 1 90 ? 3.382 -9.851 14.457 1.00 84.25 90 SER A N 1
ATOM 724 C CA . SER A 1 90 ? 4.086 -9.159 15.548 1.00 84.25 90 SER A CA 1
ATOM 725 C C . SER A 1 90 ? 3.664 -7.693 15.681 1.00 84.25 90 SER A C 1
ATOM 727 O O . SER A 1 90 ? 3.691 -7.148 16.781 1.00 84.25 90 SER A O 1
ATOM 729 N N . MET A 1 91 ? 3.151 -7.079 14.606 1.00 87.25 91 MET A N 1
ATOM 730 C CA . MET A 1 91 ? 2.605 -5.717 14.649 1.00 87.25 91 MET A CA 1
ATOM 731 C C . MET A 1 91 ? 1.332 -5.599 15.496 1.00 87.25 91 MET A C 1
ATOM 733 O O . MET A 1 91 ? 0.998 -4.504 15.945 1.00 87.25 91 MET A O 1
ATOM 737 N N . ASN A 1 92 ? 0.608 -6.708 15.696 1.00 87.25 92 ASN A N 1
ATOM 738 C CA . ASN A 1 92 ? -0.566 -6.811 16.564 1.00 87.25 92 ASN A CA 1
ATOM 739 C C . ASN A 1 92 ? -1.568 -5.645 16.397 1.00 87.25 92 ASN A C 1
ATOM 741 O O . ASN A 1 92 ? -2.042 -5.044 17.366 1.00 87.25 92 ASN A O 1
ATOM 745 N N . VAL A 1 93 ? -1.838 -5.268 15.142 1.00 87.56 93 VAL A N 1
ATOM 746 C CA . VAL A 1 93 ? -2.558 -4.025 14.821 1.00 87.56 93 VAL A CA 1
ATOM 747 C C . VAL A 1 93 ? -3.995 -4.014 15.322 1.00 87.56 93 VAL A C 1
ATOM 749 O O . VAL A 1 93 ? -4.502 -2.963 15.694 1.00 87.56 93 VAL A O 1
ATOM 752 N N . GLU A 1 94 ? -4.654 -5.170 15.366 1.00 85.75 94 GLU A N 1
ATOM 753 C CA . GLU A 1 94 ? -6.046 -5.240 15.802 1.00 85.75 94 GLU A CA 1
ATOM 754 C C . GLU A 1 94 ? -6.186 -4.945 17.298 1.00 85.75 94 GLU A C 1
ATOM 756 O O . GLU A 1 94 ? -7.144 -4.285 17.692 1.00 85.75 94 GLU A O 1
ATOM 761 N N . GLN A 1 95 ? -5.208 -5.356 18.116 1.00 90.81 95 GLN A N 1
ATOM 762 C CA . GLN A 1 95 ? -5.190 -5.047 19.545 1.00 90.81 95 GLN A CA 1
ATOM 763 C C . GLN A 1 95 ? -4.818 -3.584 19.813 1.00 90.81 95 GLN A C 1
ATOM 765 O O . GLN A 1 95 ? -5.411 -2.956 20.685 1.00 90.81 95 GLN A O 1
ATOM 770 N N . HIS A 1 96 ? -3.839 -3.035 19.087 1.00 94.31 96 HIS A N 1
ATOM 771 C CA . HIS A 1 96 ? -3.376 -1.658 19.304 1.00 94.31 96 HIS A CA 1
ATOM 772 C C . HIS A 1 96 ? -4.330 -0.600 18.732 1.00 94.31 96 HIS A C 1
ATOM 774 O O . HIS A 1 96 ? -4.367 0.525 19.227 1.00 94.31 96 HIS A O 1
ATOM 780 N N . TYR A 1 97 ? -5.104 -0.953 17.701 1.00 95.69 97 TYR A N 1
ATOM 781 C CA . TYR A 1 97 ? -5.985 -0.040 16.972 1.00 95.69 97 TYR A CA 1
ATOM 782 C C . TYR A 1 97 ? -7.391 -0.646 16.775 1.00 95.69 97 TYR A C 1
ATOM 784 O O . TYR A 1 97 ? -7.846 -0.830 15.636 1.00 95.69 97 TYR A O 1
ATOM 792 N N . PRO A 1 98 ? -8.110 -0.962 17.870 1.00 95.44 98 PRO A N 1
ATOM 793 C CA . PRO A 1 98 ? -9.393 -1.663 17.794 1.00 95.44 98 PRO A CA 1
ATOM 794 C C . PRO A 1 98 ? -10.463 -0.841 17.059 1.00 95.44 98 PRO A C 1
ATOM 796 O O . PRO A 1 98 ? -11.255 -1.391 16.295 1.00 95.44 98 PRO A O 1
ATOM 799 N N . ASP A 1 99 ? -10.431 0.485 17.207 1.00 96.38 99 ASP A N 1
ATOM 800 C CA . ASP A 1 99 ? -11.454 1.390 16.670 1.00 96.38 99 ASP A CA 1
ATOM 801 C C . ASP A 1 99 ? -11.103 2.004 15.305 1.00 96.38 99 ASP A C 1
ATOM 803 O O . ASP A 1 99 ? -11.945 2.657 14.677 1.00 96.38 99 ASP A O 1
ATOM 807 N N . SER A 1 100 ? -9.870 1.823 14.827 1.00 97.94 100 SER A N 1
ATOM 808 C CA . SER A 1 100 ? -9.372 2.481 13.613 1.00 97.94 100 SER A CA 1
ATOM 809 C C . SER A 1 100 ? -9.726 1.692 12.364 1.00 97.94 100 SER A C 1
ATOM 811 O O . SER A 1 100 ? -9.366 0.526 12.255 1.00 97.94 100 SER A O 1
ATOM 813 N N . LEU A 1 101 ? -10.402 2.308 11.397 1.00 98.12 101 LEU A N 1
ATOM 814 C CA . LEU A 1 101 ? -10.818 1.620 10.167 1.00 98.12 101 LEU A CA 1
ATOM 815 C C . LEU A 1 101 ? -9.713 1.557 9.114 1.00 98.12 101 LEU A C 1
ATOM 817 O O . LEU A 1 101 ? -9.711 0.661 8.273 1.00 98.12 101 LEU A O 1
ATOM 821 N N . LEU A 1 102 ? -8.797 2.517 9.156 1.00 98.31 102 LEU A N 1
ATOM 822 C CA . LEU A 1 102 ? -7.675 2.629 8.240 1.00 98.31 102 LEU A CA 1
ATOM 823 C C . LEU A 1 102 ? -6.420 2.851 9.073 1.00 98.31 102 LEU A C 1
ATOM 825 O O . LEU A 1 102 ? -6.393 3.758 9.904 1.00 98.31 102 LEU A O 1
ATOM 829 N N . ILE A 1 103 ? -5.393 2.037 8.872 1.00 97.38 103 ILE A N 1
ATOM 830 C CA . ILE A 1 103 ? -4.140 2.147 9.619 1.00 97.38 103 ILE A CA 1
ATOM 831 C C . ILE A 1 103 ? -3.010 2.259 8.608 1.00 97.38 103 ILE A C 1
ATOM 833 O O . ILE A 1 103 ? -2.768 1.330 7.841 1.00 97.38 103 ILE A O 1
ATOM 837 N N . PHE A 1 104 ? -2.345 3.408 8.593 1.00 96.25 104 PHE A N 1
ATOM 838 C CA . PHE A 1 104 ? -1.368 3.748 7.569 1.00 96.25 104 PHE A CA 1
ATOM 839 C C . PHE A 1 104 ? 0.044 3.788 8.115 1.00 96.25 104 PHE A C 1
ATOM 841 O O . PHE A 1 104 ? 0.288 4.215 9.243 1.00 96.25 104 PHE A O 1
ATOM 848 N N . ASP A 1 105 ? 0.981 3.429 7.262 1.00 93.94 105 ASP A N 1
ATOM 849 C CA . ASP A 1 105 ? 2.369 3.806 7.407 1.00 93.94 105 ASP A CA 1
ATOM 850 C C . ASP A 1 105 ? 2.589 5.321 7.183 1.00 93.94 105 ASP A C 1
ATOM 852 O O . ASP A 1 105 ? 1.730 6.045 6.664 1.00 93.94 105 ASP A O 1
ATOM 856 N N . THR A 1 106 ? 3.744 5.841 7.607 1.00 92.75 106 THR A N 1
ATOM 857 C CA . THR A 1 106 ? 4.045 7.279 7.512 1.00 92.75 106 THR A CA 1
ATOM 858 C C . THR A 1 106 ? 5.403 7.550 6.889 1.00 92.75 106 THR A C 1
ATOM 860 O O . THR A 1 106 ? 6.351 6.786 7.052 1.00 92.75 106 THR A O 1
ATOM 863 N N . VAL A 1 107 ? 5.499 8.674 6.179 1.00 88.88 107 VAL A N 1
ATOM 864 C CA . VAL A 1 107 ? 6.754 9.147 5.590 1.00 88.88 107 VAL A CA 1
ATOM 865 C C . VAL A 1 107 ? 7.732 9.544 6.691 1.00 88.88 107 VAL A C 1
ATOM 867 O O . VAL A 1 107 ? 7.355 10.158 7.699 1.00 88.88 107 VAL A O 1
ATOM 870 N N . GLY A 1 108 ? 9.010 9.265 6.454 1.00 83.38 108 GLY A N 1
ATOM 871 C CA . GLY A 1 108 ? 10.121 9.880 7.167 1.00 83.38 108 GLY A CA 1
ATOM 872 C C . GLY A 1 108 ? 10.828 8.974 8.164 1.00 83.38 108 GLY A C 1
ATOM 873 O O . GLY A 1 108 ? 10.581 7.778 8.256 1.00 83.38 108 GLY A O 1
ATOM 874 N N . ASN A 1 109 ? 11.727 9.590 8.924 1.00 82.94 109 ASN A N 1
ATOM 875 C CA . ASN A 1 109 ? 12.624 8.938 9.866 1.00 82.94 109 ASN A CA 1
ATOM 876 C C . ASN A 1 109 ? 12.684 9.765 11.160 1.00 82.94 109 ASN A C 1
ATOM 878 O O . ASN A 1 109 ? 12.948 10.968 11.108 1.00 82.94 109 ASN A O 1
ATOM 882 N N . ASP A 1 110 ? 12.450 9.130 12.313 1.00 81.38 110 ASP A N 1
ATOM 883 C CA . ASP A 1 110 ? 12.408 9.808 13.621 1.00 81.38 110 ASP A CA 1
ATOM 884 C C . ASP A 1 110 ? 13.755 10.409 14.050 1.00 81.38 110 ASP A C 1
ATOM 886 O O . ASP A 1 110 ? 13.807 11.254 14.940 1.00 81.38 110 ASP A O 1
ATOM 890 N N . GLN A 1 111 ? 14.847 10.017 13.400 1.00 81.62 111 GLN A N 1
ATOM 891 C CA . GLN A 1 111 ? 16.194 10.519 13.669 1.00 81.62 111 GLN A CA 1
ATOM 892 C C . GLN A 1 111 ? 16.551 11.734 12.809 1.00 81.62 111 GLN A C 1
ATOM 894 O O . GLN A 1 111 ? 17.551 12.403 13.061 1.00 81.62 111 GLN A O 1
ATOM 899 N N . VAL A 1 112 ? 15.734 12.050 11.800 1.00 83.56 112 VAL A N 1
ATOM 900 C CA . VAL A 1 112 ? 15.976 13.162 10.882 1.00 83.56 112 VAL A CA 1
ATOM 901 C C . VAL A 1 112 ? 14.916 14.235 11.114 1.00 83.56 112 VAL A C 1
ATOM 903 O O . VAL A 1 112 ? 13.765 14.127 10.688 1.00 83.56 112 VAL A O 1
ATOM 906 N N . SER A 1 113 ? 15.324 15.318 11.781 1.00 85.12 113 SER A N 1
ATOM 907 C CA . SER A 1 113 ? 14.404 16.350 12.288 1.00 85.12 113 SER A CA 1
ATOM 908 C C . SER A 1 113 ? 13.530 17.028 11.223 1.00 85.12 113 SER A C 1
ATOM 910 O O . SER A 1 113 ? 12.476 17.572 11.558 1.00 85.12 113 SER A O 1
ATOM 912 N N . ILE A 1 114 ? 13.924 16.997 9.943 1.00 85.38 114 ILE A N 1
ATOM 913 C CA . ILE A 1 114 ? 13.132 17.593 8.861 1.00 85.38 114 ILE A CA 1
ATOM 914 C C . ILE A 1 114 ? 11.762 16.924 8.721 1.00 85.38 114 ILE A C 1
ATOM 916 O O . ILE A 1 114 ? 10.766 17.627 8.555 1.00 85.38 114 ILE A O 1
ATOM 920 N N . PHE A 1 115 ? 11.676 15.600 8.883 1.00 85.06 115 PHE A N 1
ATOM 921 C CA . PHE A 1 115 ? 10.410 14.877 8.753 1.00 85.06 115 PHE A CA 1
ATOM 922 C C . PHE A 1 115 ? 9.450 15.217 9.887 1.00 85.06 115 PHE A C 1
ATOM 924 O O . PHE A 1 115 ? 8.263 15.427 9.651 1.00 85.06 115 PHE A O 1
ATOM 931 N N . GLN A 1 116 ? 9.971 15.364 11.106 1.00 82.56 116 GLN A N 1
ATOM 932 C CA . GLN A 1 116 ? 9.175 15.798 12.253 1.00 82.56 116 GLN A CA 1
ATOM 933 C C . GLN A 1 116 ? 8.671 17.238 12.087 1.00 82.56 116 GLN A C 1
ATOM 935 O O . GLN A 1 116 ? 7.526 17.530 12.417 1.00 82.56 116 GLN A O 1
ATOM 940 N N . LYS A 1 117 ? 9.501 18.137 11.541 1.00 85.44 117 LYS A N 1
ATOM 941 C CA . LYS A 1 117 ? 9.164 19.564 11.397 1.00 85.44 117 LYS A CA 1
ATOM 942 C C . LYS A 1 117 ? 8.262 19.874 10.202 1.00 85.44 117 LYS A C 1
ATOM 944 O O . LYS A 1 117 ? 7.489 20.824 10.271 1.00 85.44 117 LYS A O 1
ATOM 949 N N . LYS A 1 118 ? 8.407 19.152 9.087 1.00 85.31 118 LYS A N 1
ATOM 950 C CA . LYS A 1 118 ? 7.772 19.501 7.802 1.00 85.31 118 LYS A CA 1
ATOM 951 C C . LYS A 1 118 ? 6.731 18.498 7.327 1.00 85.31 118 LYS A C 1
ATOM 953 O O . LYS A 1 118 ? 5.843 18.889 6.580 1.00 85.31 118 LYS A O 1
ATOM 958 N N . MET A 1 119 ? 6.819 17.238 7.750 1.00 84.19 119 MET A N 1
ATOM 959 C CA . MET A 1 119 ? 5.923 16.169 7.296 1.00 84.19 119 MET A CA 1
ATOM 960 C C . MET A 1 119 ? 5.318 15.379 8.474 1.00 84.19 119 MET A C 1
ATOM 962 O O . MET A 1 119 ? 5.309 14.143 8.445 1.00 84.19 119 MET A O 1
ATOM 966 N N . PRO A 1 120 ? 4.823 16.048 9.540 1.00 84.88 120 PRO A N 1
ATOM 967 C CA . PRO A 1 120 ? 4.327 15.352 10.719 1.00 84.88 120 PRO A CA 1
ATOM 968 C C . PRO A 1 120 ? 3.112 14.487 10.370 1.00 84.88 120 PRO A C 1
ATOM 970 O O . PRO A 1 120 ? 2.033 14.975 10.039 1.00 84.88 120 PRO A O 1
ATOM 973 N N . GLY A 1 121 ? 3.297 13.169 10.453 1.00 85.12 121 GLY A N 1
ATOM 974 C CA . GLY A 1 121 ? 2.249 12.190 10.191 1.00 85.12 121 GLY A CA 1
ATOM 975 C C . GLY A 1 121 ? 1.729 12.201 8.752 1.00 85.12 121 GLY A C 1
ATOM 976 O O . GLY A 1 121 ? 0.562 11.865 8.550 1.00 85.12 121 GLY A O 1
ATOM 977 N N . TRP A 1 122 ? 2.546 12.607 7.779 1.00 91.81 122 TRP A N 1
ATOM 978 C CA . TRP A 1 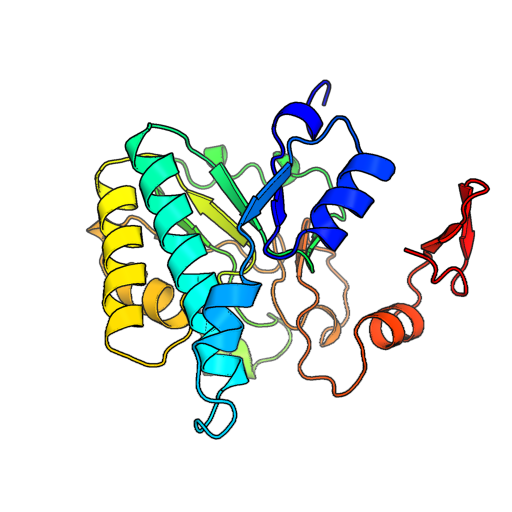122 ? 2.217 12.426 6.368 1.00 91.81 122 TRP A CA 1
ATOM 979 C C . TRP A 1 122 ? 2.146 10.930 6.054 1.00 91.81 122 TRP A C 1
ATOM 981 O O . TRP A 1 122 ? 3.063 10.186 6.410 1.00 91.81 122 TRP A O 1
ATOM 991 N N . ILE A 1 123 ? 1.057 10.478 5.437 1.00 94.44 123 ILE A N 1
ATOM 992 C CA . ILE A 1 123 ? 0.884 9.068 5.072 1.00 94.44 123 ILE A CA 1
ATOM 993 C C . ILE A 1 123 ? 1.843 8.747 3.928 1.00 94.44 123 ILE A C 1
ATOM 995 O O . ILE A 1 123 ? 1.947 9.528 2.984 1.00 94.44 123 ILE A O 1
ATOM 999 N N . CYS A 1 124 ? 2.543 7.613 4.008 1.00 91.94 124 CYS A N 1
ATOM 1000 C CA . CYS A 1 124 ? 3.346 7.136 2.879 1.00 91.94 124 CYS A CA 1
ATOM 1001 C C . CYS A 1 124 ? 2.469 6.386 1.875 1.00 91.94 124 CYS A C 1
ATOM 1003 O O . CYS A 1 124 ? 2.576 6.610 0.675 1.00 91.94 124 CYS A O 1
ATOM 1005 N N . GLY A 1 125 ? 1.551 5.551 2.365 1.00 91.94 125 GLY A N 1
ATOM 1006 C CA . GLY A 1 125 ? 0.638 4.773 1.536 1.00 91.94 125 GLY A CA 1
ATOM 1007 C C . GLY A 1 125 ? 1.327 3.594 0.851 1.00 91.94 125 GLY A C 1
ATOM 1008 O O . GLY A 1 125 ? 0.777 3.053 -0.111 1.00 91.94 125 GLY A O 1
ATOM 1009 N N . SER A 1 126 ? 2.517 3.194 1.311 1.00 90.44 126 SER A N 1
ATOM 1010 C CA . SER A 1 126 ? 3.195 2.009 0.780 1.00 90.44 126 SER A CA 1
ATOM 1011 C C . SER A 1 126 ? 2.578 0.744 1.364 1.00 90.44 126 SER A C 1
ATOM 1013 O O . SER A 1 126 ? 2.281 -0.195 0.629 1.00 90.44 126 SER A O 1
ATOM 1015 N N . THR A 1 127 ? 2.290 0.777 2.668 1.00 92.62 127 THR A N 1
ATOM 1016 C CA . THR A 1 127 ? 1.723 -0.329 3.434 1.00 92.62 127 THR A CA 1
ATOM 1017 C C . THR A 1 127 ? 0.608 0.175 4.341 1.00 92.62 127 THR A C 1
ATOM 1019 O O . THR A 1 127 ? 0.808 1.088 5.141 1.00 92.62 127 THR A O 1
ATOM 1022 N N . PHE A 1 128 ? -0.580 -0.416 4.243 1.00 94.75 128 PHE A N 1
ATOM 1023 C CA . PHE A 1 128 ? -1.710 -0.021 5.081 1.00 94.75 128 PHE A CA 1
ATOM 1024 C C . PHE A 1 128 ? -2.706 -1.153 5.312 1.00 94.75 128 PHE A C 1
ATOM 1026 O O . PHE A 1 128 ? -2.884 -2.035 4.468 1.00 94.75 128 PHE A O 1
ATOM 1033 N N . PHE A 1 129 ? -3.379 -1.090 6.458 1.00 95.44 129 PHE A N 1
ATOM 1034 C CA . PHE A 1 129 ? -4.480 -1.970 6.821 1.00 95.44 129 PHE A CA 1
ATOM 1035 C C . PHE A 1 129 ? -5.818 -1.277 6.614 1.00 95.44 129 PHE A C 1
ATOM 1037 O O . PHE A 1 129 ? -5.989 -0.104 6.960 1.00 95.44 129 PHE A O 1
ATOM 1044 N N . VAL A 1 130 ? -6.787 -2.039 6.121 1.00 97.62 130 VAL A N 1
ATOM 1045 C CA . VAL A 1 130 ? -8.162 -1.595 5.928 1.00 97.62 130 VAL A CA 1
ATOM 1046 C C . VAL A 1 130 ? -9.102 -2.573 6.607 1.00 97.62 130 VAL A C 1
ATOM 1048 O O . VAL A 1 130 ? -9.142 -3.754 6.259 1.00 97.62 130 VAL A O 1
ATOM 1051 N N . ARG A 1 131 ? -9.930 -2.060 7.517 1.00 97.62 131 ARG A N 1
ATOM 1052 C CA . ARG A 1 131 ? -11.110 -2.773 7.999 1.00 97.62 131 ARG A CA 1
ATOM 1053 C C . ARG A 1 131 ? -12.275 -2.517 7.050 1.00 97.62 131 ARG A C 1
ATOM 1055 O O . ARG A 1 131 ? -12.629 -1.366 6.771 1.00 97.62 131 ARG A O 1
ATOM 1062 N N . ALA A 1 132 ? -12.884 -3.585 6.550 1.00 98.19 132 ALA A N 1
ATOM 1063 C CA . ALA A 1 132 ? -14.011 -3.466 5.639 1.00 98.19 132 ALA A CA 1
ATOM 1064 C C . ALA A 1 132 ? -15.207 -2.798 6.321 1.00 98.19 132 ALA A C 1
ATOM 1066 O O . ALA A 1 132 ? -15.660 -3.214 7.387 1.00 98.19 132 ALA A O 1
ATOM 1067 N N . SER A 1 133 ? -15.713 -1.738 5.701 1.00 98.19 133 SER A N 1
ATOM 1068 C CA . SER A 1 133 ? -16.908 -1.026 6.139 1.00 98.19 133 SER A CA 1
ATOM 1069 C C . SER A 1 133 ? -17.421 -0.127 5.009 1.00 98.19 133 SER A C 1
ATOM 1071 O O . SER A 1 133 ? -16.657 0.222 4.105 1.00 98.19 133 SER A O 1
ATOM 1073 N N . PRO A 1 134 ? -18.676 0.345 5.069 1.00 98.56 134 PRO A N 1
ATOM 1074 C CA . PRO A 1 134 ? -19.161 1.366 4.139 1.00 98.56 134 PRO A CA 1
ATOM 1075 C C . PRO A 1 134 ? -18.299 2.641 4.136 1.00 98.56 134 PRO A C 1
ATOM 1077 O O . PRO A 1 134 ? -18.138 3.276 3.096 1.00 98.56 134 PRO A O 1
ATOM 1080 N N . VAL A 1 135 ? -17.699 2.985 5.282 1.00 98.56 135 VAL A N 1
ATOM 1081 C CA . VAL A 1 135 ? -16.811 4.147 5.434 1.00 98.56 135 VAL A CA 1
ATOM 1082 C C . VAL A 1 135 ? -15.529 3.979 4.619 1.00 98.56 135 VAL A C 1
ATOM 1084 O O . VAL A 1 135 ? -15.109 4.911 3.937 1.00 98.56 135 VAL A O 1
ATOM 1087 N N . THR A 1 136 ? -14.912 2.795 4.640 1.00 98.62 136 THR A N 1
ATOM 1088 C CA . THR A 1 136 ? -13.677 2.542 3.881 1.00 98.62 136 THR A CA 1
ATOM 1089 C C . THR A 1 136 ? -13.936 2.398 2.383 1.00 98.62 136 THR A C 1
ATOM 1091 O O . THR A 1 136 ? -13.113 2.835 1.581 1.00 98.62 136 THR A O 1
ATOM 1094 N N . VAL A 1 137 ? -15.120 1.921 1.979 1.00 98.75 137 VAL A N 1
ATOM 1095 C CA . VAL A 1 137 ? -15.568 1.988 0.575 1.00 98.75 137 VAL A CA 1
ATOM 1096 C C . VAL A 1 137 ? -15.637 3.435 0.085 1.00 98.75 137 VAL A C 1
ATOM 1098 O O . VAL A 1 137 ? -15.097 3.750 -0.976 1.00 98.75 137 VAL A O 1
ATOM 1101 N N . ASP A 1 138 ? -16.299 4.313 0.843 1.00 98.62 138 ASP A N 1
ATOM 1102 C CA . ASP A 1 138 ? -16.412 5.736 0.508 1.00 98.62 138 ASP A CA 1
ATOM 1103 C C . ASP A 1 138 ? -15.036 6.419 0.457 1.00 98.62 138 ASP A C 1
ATOM 1105 O O . ASP A 1 138 ? -14.741 7.128 -0.508 1.00 98.62 138 ASP A O 1
ATOM 1109 N N . PHE A 1 139 ? -14.163 6.131 1.429 1.00 98.75 139 PHE A N 1
ATOM 1110 C CA . PHE A 1 139 ? -12.793 6.645 1.465 1.00 98.75 139 PHE A CA 1
ATOM 1111 C C . PHE A 1 139 ? -12.043 6.354 0.160 1.00 98.75 139 PHE A C 1
ATOM 1113 O O . PHE A 1 139 ? -11.599 7.281 -0.517 1.00 98.75 139 PHE A O 1
ATOM 1120 N N . PHE A 1 140 ? -11.949 5.085 -0.250 1.00 98.62 140 PHE A N 1
ATOM 1121 C CA . PHE A 1 140 ? -11.182 4.717 -1.443 1.00 98.62 140 PHE A CA 1
ATOM 1122 C C . PHE A 1 140 ? -11.842 5.159 -2.755 1.00 98.62 140 PHE A C 1
ATOM 1124 O O . PHE A 1 140 ? -11.136 5.519 -3.699 1.00 98.62 140 PHE A O 1
ATOM 1131 N N . LYS A 1 141 ? -13.180 5.230 -2.815 1.00 98.50 141 LYS A N 1
ATOM 1132 C CA . LYS A 1 141 ? -13.880 5.856 -3.950 1.00 98.50 141 LYS A CA 1
ATOM 1133 C C . LYS A 1 141 ? -13.517 7.334 -4.089 1.00 98.50 141 LYS A C 1
ATOM 1135 O O . LYS A 1 141 ? -13.301 7.797 -5.206 1.00 98.50 141 LYS A O 1
ATOM 1140 N N . LYS A 1 142 ? -13.414 8.070 -2.978 1.00 98.25 142 LYS A N 1
ATOM 1141 C CA . LYS A 1 142 ? -12.979 9.475 -2.981 1.00 98.25 142 LYS A CA 1
ATOM 1142 C C . LYS A 1 142 ? -11.511 9.626 -3.360 1.00 98.25 142 LYS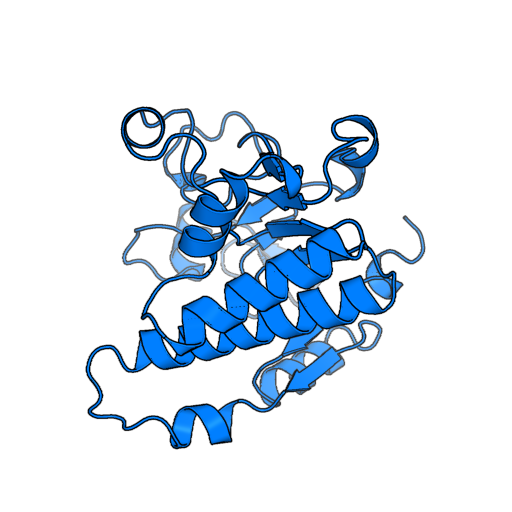 A C 1
ATOM 1144 O O . LYS A 1 142 ? -11.201 10.529 -4.132 1.00 98.25 142 LYS A O 1
ATOM 1149 N N . VAL A 1 143 ? -10.634 8.740 -2.883 1.00 98.06 143 VAL A N 1
ATOM 1150 C CA . VAL A 1 143 ? -9.219 8.715 -3.293 1.00 98.06 143 VAL A CA 1
ATOM 1151 C C . VAL A 1 143 ? -9.108 8.580 -4.817 1.00 98.06 143 VAL A C 1
ATOM 1153 O O . VAL A 1 143 ? -8.503 9.437 -5.463 1.00 98.06 143 VAL A O 1
ATOM 1156 N N . ALA A 1 144 ? -9.773 7.579 -5.404 1.00 97.38 144 ALA A N 1
ATOM 1157 C CA . ALA A 1 144 ? -9.802 7.382 -6.853 1.00 97.38 144 ALA A CA 1
ATOM 1158 C C . ALA A 1 144 ? -10.406 8.588 -7.595 1.00 97.38 144 ALA A C 1
ATOM 1160 O O . ALA A 1 144 ? -9.805 9.101 -8.538 1.00 97.38 144 ALA A O 1
ATOM 1161 N N . LEU A 1 145 ? -11.551 9.104 -7.132 1.00 97.12 145 LEU A N 1
ATOM 1162 C CA . LEU A 1 145 ? -12.219 10.257 -7.741 1.00 97.12 145 LEU A CA 1
ATOM 1163 C C . LEU A 1 145 ? -11.320 11.498 -7.784 1.00 97.12 145 LEU A C 1
ATOM 1165 O O . LEU A 1 145 ? -11.299 12.200 -8.793 1.00 97.12 145 LEU A O 1
ATOM 1169 N N . ILE A 1 146 ? -10.570 11.788 -6.720 1.00 97.12 146 ILE A N 1
ATOM 1170 C CA . ILE A 1 146 ? -9.675 12.951 -6.697 1.00 97.12 146 ILE A CA 1
ATOM 1171 C C . ILE A 1 146 ? -8.531 12.771 -7.707 1.00 97.12 146 ILE A C 1
ATOM 1173 O O . ILE A 1 146 ? -8.233 13.722 -8.433 1.00 97.12 146 ILE A O 1
ATOM 1177 N N . MET A 1 147 ? -7.964 11.565 -7.838 1.00 95.62 147 MET A N 1
ATOM 1178 C CA . MET A 1 147 ? -6.944 11.269 -8.857 1.00 95.62 147 MET A CA 1
ATOM 1179 C C . MET A 1 147 ? -7.463 11.393 -10.296 1.00 95.62 147 MET A C 1
ATOM 1181 O O . MET A 1 147 ? -6.682 11.701 -11.186 1.00 95.62 147 MET A O 1
ATOM 1185 N N . THR A 1 148 ? -8.766 11.243 -10.562 1.00 92.38 148 THR A N 1
ATOM 1186 C CA . THR A 1 148 ? -9.297 11.510 -11.921 1.00 92.38 148 THR A CA 1
ATOM 1187 C C . THR A 1 148 ? -9.258 12.990 -12.312 1.00 92.38 148 THR A C 1
ATOM 1189 O O . THR A 1 148 ? -9.372 13.321 -13.488 1.00 92.38 148 THR A O 1
ATOM 1192 N N . ARG A 1 149 ? -9.133 13.897 -11.335 1.00 92.50 149 ARG A N 1
ATOM 1193 C CA . ARG A 1 149 ? -9.256 15.351 -11.542 1.00 92.50 149 ARG A CA 1
ATOM 1194 C C . ARG A 1 149 ? -7.980 16.120 -11.252 1.00 92.50 149 ARG A C 1
ATOM 1196 O O . ARG A 1 149 ? -7.879 17.284 -11.627 1.00 92.50 149 ARG A O 1
ATOM 1203 N N . ARG A 1 150 ? -7.052 15.525 -10.505 1.00 91.12 150 ARG A N 1
ATOM 1204 C CA . ARG A 1 150 ? -5.823 16.178 -10.063 1.00 91.12 150 ARG A CA 1
ATOM 1205 C C . ARG A 1 150 ? -4.654 15.231 -10.218 1.00 91.12 150 ARG A C 1
ATOM 1207 O O . ARG A 1 150 ? -4.752 14.061 -9.856 1.00 91.12 150 ARG A O 1
ATOM 1214 N N . GLN A 1 151 ? -3.542 15.771 -10.698 1.00 89.88 151 GLN A N 1
ATOM 1215 C CA . GLN A 1 151 ? -2.271 15.076 -10.638 1.00 89.88 151 GLN A CA 1
ATOM 1216 C C . GLN A 1 151 ? -1.770 15.108 -9.186 1.00 89.88 151 GLN A C 1
ATOM 1218 O O . GLN A 1 151 ? -1.451 16.176 -8.665 1.00 89.88 151 GLN A O 1
ATOM 1223 N N . SER A 1 152 ? -1.815 13.976 -8.486 1.00 90.19 152 SER A N 1
ATOM 1224 C CA . SER A 1 152 ? -1.475 13.892 -7.060 1.00 90.19 152 SER A CA 1
ATOM 1225 C C . SER A 1 152 ? -1.221 12.440 -6.659 1.00 90.19 152 SER A C 1
ATOM 1227 O O . SER A 1 152 ? -1.936 11.557 -7.142 1.00 90.19 152 SER A O 1
ATOM 1229 N N . PRO A 1 153 ? -0.258 12.163 -5.758 1.00 88.69 153 PRO A N 1
ATOM 1230 C CA . PRO A 1 153 ? -0.047 10.805 -5.308 1.00 88.69 153 PRO A CA 1
ATOM 1231 C C . PRO A 1 153 ? -1.158 10.464 -4.319 1.00 88.69 153 PRO A C 1
ATOM 1233 O O . PRO A 1 153 ? -1.607 11.309 -3.533 1.00 88.69 153 PRO A O 1
ATOM 1236 N N . ASP A 1 154 ? -1.593 9.213 -4.334 1.00 93.31 154 ASP A N 1
ATOM 1237 C CA . ASP A 1 154 ? -2.688 8.765 -3.483 1.00 93.31 154 ASP A CA 1
ATOM 1238 C C . ASP A 1 154 ? -2.392 8.977 -1.991 1.00 93.31 154 ASP A C 1
ATOM 1240 O O . ASP A 1 154 ? -3.284 9.375 -1.251 1.00 93.31 154 ASP A O 1
ATOM 1244 N N . SER A 1 155 ? -1.131 8.878 -1.570 1.00 94.00 155 SER A N 1
ATOM 1245 C CA . SER A 1 155 ? -0.652 9.197 -0.221 1.00 94.00 155 SER A CA 1
ATOM 1246 C C . SER A 1 155 ? -0.999 10.614 0.263 1.00 94.00 155 SER A C 1
ATOM 1248 O O . SER A 1 155 ? -1.390 10.808 1.420 1.00 94.00 155 SER A O 1
ATOM 1250 N N . SER A 1 156 ? -0.942 11.616 -0.621 1.00 94.25 156 SER A N 1
ATOM 1251 C CA . SER A 1 156 ? -1.325 12.999 -0.296 1.00 94.25 156 SER A CA 1
ATOM 1252 C C . SER A 1 156 ? -2.835 13.123 -0.115 1.00 94.25 156 SER A C 1
ATOM 1254 O O . SER A 1 156 ? -3.310 13.780 0.813 1.00 94.25 156 SER A O 1
ATOM 1256 N N . ILE A 1 157 ? -3.599 12.444 -0.970 1.00 97.19 157 ILE A N 1
ATOM 1257 C CA . ILE A 1 157 ? -5.061 12.425 -0.903 1.00 97.19 157 ILE A CA 1
ATOM 1258 C C . ILE A 1 157 ? -5.527 11.671 0.347 1.00 97.19 157 ILE A C 1
ATOM 1260 O O . ILE A 1 157 ? -6.402 12.156 1.061 1.00 97.19 157 ILE A O 1
ATOM 1264 N N . MET A 1 158 ? -4.913 10.528 0.658 1.00 97.88 158 MET A N 1
ATOM 1265 C CA . MET A 1 158 ? -5.164 9.768 1.882 1.00 97.88 158 MET A CA 1
ATOM 1266 C C . MET A 1 158 ? -4.847 10.612 3.118 1.00 97.88 158 MET A C 1
ATOM 1268 O O . MET A 1 158 ? -5.661 10.658 4.037 1.00 97.88 158 MET A O 1
ATOM 1272 N N . THR A 1 159 ? -3.720 11.338 3.123 1.00 96.69 159 THR A N 1
ATOM 1273 C CA . THR A 1 159 ? -3.359 12.265 4.213 1.00 96.69 159 THR A CA 1
ATOM 1274 C C . THR A 1 159 ? -4.439 13.321 4.417 1.00 96.69 159 THR A C 1
ATOM 1276 O O . THR A 1 159 ? -4.883 13.534 5.545 1.00 96.69 159 THR A O 1
ATOM 1279 N N . TYR A 1 160 ? -4.896 13.947 3.331 1.00 96.50 160 TYR A N 1
ATOM 1280 C CA . TYR A 1 160 ? -5.964 14.941 3.371 1.00 96.50 160 TYR A CA 1
ATOM 1281 C C . TYR A 1 160 ? -7.275 14.360 3.918 1.00 96.50 160 TYR A C 1
ATOM 1283 O O . TYR A 1 160 ? -7.856 14.915 4.851 1.00 96.50 160 TYR A O 1
ATOM 1291 N N . LEU A 1 161 ? -7.728 13.222 3.383 1.00 97.88 161 LEU A N 1
ATOM 1292 C CA . LEU A 1 161 ? -8.983 12.597 3.800 1.00 97.88 161 LEU A CA 1
ATOM 1293 C C . LEU A 1 161 ? -8.930 12.135 5.258 1.00 97.88 161 LEU A C 1
ATOM 1295 O O . LEU A 1 161 ? -9.898 12.336 5.984 1.00 97.88 161 LEU A O 1
ATOM 1299 N N . CYS A 1 162 ? -7.798 11.608 5.724 1.00 97.44 162 CYS A N 1
ATOM 1300 C CA . CYS A 1 162 ? -7.613 11.208 7.119 1.00 97.44 162 CYS A CA 1
ATOM 1301 C C . CYS A 1 162 ? -7.631 12.364 8.127 1.00 97.44 162 CYS A C 1
ATOM 1303 O O . CYS A 1 162 ? -7.664 12.110 9.329 1.00 97.44 162 CYS A O 1
ATOM 1305 N N . GLY A 1 163 ? -7.650 13.620 7.670 1.00 95.69 163 GLY A N 1
ATOM 1306 C CA . GLY A 1 163 ? -7.973 14.761 8.523 1.00 95.69 163 GLY A CA 1
ATOM 1307 C C . GLY A 1 163 ? -9.430 14.765 9.005 1.00 95.69 163 GLY A C 1
ATOM 1308 O O . GLY A 1 163 ? -9.732 15.397 10.014 1.00 95.69 163 GLY A O 1
ATOM 1309 N N . ALA A 1 164 ? -10.338 14.054 8.324 1.00 97.38 164 ALA A N 1
ATOM 1310 C CA . ALA A 1 164 ? -11.735 13.946 8.729 1.00 97.38 164 ALA A CA 1
ATOM 1311 C C . ALA A 1 164 ? -11.937 12.798 9.747 1.00 97.38 164 ALA A C 1
ATOM 1313 O O . ALA A 1 164 ? -11.686 11.634 9.413 1.00 97.38 164 ALA A O 1
ATOM 1314 N N . PRO A 1 165 ? -12.467 13.073 10.961 1.00 96.31 165 PRO A N 1
ATOM 1315 C CA . PRO A 1 165 ? -12.619 12.062 12.016 1.00 96.31 165 PRO A CA 1
ATOM 1316 C C . PRO A 1 165 ? -13.492 10.860 11.636 1.00 96.31 165 PRO A C 1
ATOM 1318 O O . PRO A 1 165 ? -13.316 9.769 12.177 1.00 96.31 165 PRO A O 1
ATOM 1321 N N . CYS A 1 166 ? -14.423 11.034 10.691 1.00 97.06 166 CYS A N 1
ATOM 1322 C CA . CYS A 1 166 ? -15.341 9.980 10.265 1.00 97.06 166 CYS A CA 1
ATOM 1323 C C . CYS A 1 166 ? -14.636 8.759 9.654 1.00 97.06 166 CYS A C 1
ATOM 1325 O O . CYS A 1 166 ? -15.173 7.658 9.751 1.00 97.06 166 CYS A O 1
ATOM 1327 N N . TYR A 1 167 ? -13.437 8.921 9.083 1.00 98.19 167 TYR A N 1
ATOM 1328 C CA . TYR A 1 167 ? -12.683 7.805 8.504 1.00 98.19 167 TYR A CA 1
ATOM 1329 C C . TYR A 1 167 ? -11.877 7.003 9.529 1.00 98.19 167 TYR A C 1
ATOM 1331 O O . TYR A 1 167 ? -11.363 5.942 9.184 1.00 98.19 167 TYR A O 1
ATOM 1339 N N . LYS A 1 168 ? -11.781 7.473 10.782 1.00 98.06 168 LYS A N 1
ATOM 1340 C CA . LYS A 1 168 ? -11.103 6.775 11.887 1.00 98.06 168 LYS A CA 1
ATOM 1341 C C . LYS A 1 168 ? -9.701 6.271 11.510 1.00 98.06 168 LYS A C 1
ATOM 1343 O O . LYS A 1 168 ? -9.381 5.099 11.713 1.00 98.06 168 LYS A O 1
ATOM 1348 N N . CYS A 1 169 ? -8.886 7.144 10.920 1.00 98.12 169 CYS A N 1
ATOM 1349 C CA . CYS A 1 169 ? -7.526 6.790 10.534 1.00 98.12 169 CYS A CA 1
ATOM 1350 C C . CYS A 1 169 ? -6.593 6.718 11.750 1.00 98.12 169 CYS A C 1
ATOM 1352 O O . CYS A 1 169 ? -6.632 7.584 12.623 1.00 98.12 169 CYS A O 1
ATOM 1354 N N . ALA A 1 170 ? -5.694 5.741 11.751 1.00 97.00 170 ALA A N 1
ATOM 1355 C CA . ALA A 1 170 ? -4.543 5.660 12.637 1.00 97.00 170 ALA A CA 1
ATOM 1356 C C . ALA A 1 170 ? -3.242 5.617 11.832 1.00 97.00 170 ALA A C 1
ATOM 1358 O O . ALA A 1 170 ? -3.231 5.329 10.633 1.00 97.00 170 ALA A O 1
ATOM 1359 N N . LYS A 1 171 ? -2.139 5.934 12.511 1.00 94.75 171 LYS A N 1
ATOM 1360 C CA . LYS A 1 171 ? -0.796 5.967 11.934 1.00 94.75 171 LYS A CA 1
ATOM 1361 C C . LYS A 1 171 ? 0.087 5.002 12.706 1.00 94.75 171 LYS A C 1
ATOM 1363 O O . LYS A 1 171 ? 0.158 5.082 13.934 1.00 94.75 171 LYS A O 1
ATOM 1368 N N . LEU A 1 172 ? 0.737 4.102 11.982 1.00 93.00 172 LEU A N 1
ATOM 1369 C CA . LEU A 1 172 ? 1.729 3.201 12.538 1.00 93.00 172 LEU A CA 1
ATOM 1370 C C . LEU A 1 172 ? 2.985 3.998 12.884 1.00 93.00 172 LEU A C 1
ATOM 1372 O O . LEU A 1 172 ? 3.391 4.884 12.120 1.00 93.00 172 LEU A O 1
ATOM 1376 N N . PRO A 1 173 ? 3.611 3.697 14.026 1.00 90.25 173 PRO A N 1
ATOM 1377 C CA . PRO A 1 173 ? 4.887 4.291 14.351 1.00 90.25 173 PRO A CA 1
ATOM 1378 C C . PRO A 1 173 ? 5.983 3.743 13.430 1.00 90.25 173 PRO A C 1
ATOM 1380 O O . PRO A 1 173 ? 5.932 2.597 12.973 1.00 90.25 173 PRO A O 1
ATOM 1383 N N . ARG A 1 174 ? 7.017 4.554 13.194 1.00 88.44 174 ARG A N 1
ATOM 1384 C CA . ARG A 1 174 ? 8.079 4.243 12.222 1.00 88.44 174 ARG A CA 1
ATOM 1385 C C . ARG A 1 174 ? 8.977 3.078 12.639 1.00 88.44 174 ARG A C 1
ATOM 1387 O O . ARG A 1 174 ? 9.624 2.471 11.794 1.00 88.44 174 ARG A O 1
ATOM 1394 N N . TRP A 1 175 ? 8.991 2.743 13.929 1.00 85.62 175 TRP A N 1
ATOM 1395 C CA . TRP A 1 175 ? 9.658 1.547 14.450 1.00 85.62 175 TRP A CA 1
ATOM 1396 C C . TRP A 1 175 ? 8.856 0.255 14.239 1.00 85.62 175 TRP A C 1
ATOM 1398 O O . TRP A 1 175 ? 9.388 -0.818 14.486 1.00 85.62 175 TRP A O 1
ATOM 1408 N N . VAL A 1 176 ? 7.596 0.334 13.791 1.00 89.88 176 VAL A N 1
ATOM 1409 C CA . VAL A 1 176 ? 6.800 -0.834 13.373 1.00 89.88 176 VAL A CA 1
ATOM 1410 C C . VAL A 1 176 ? 6.849 -0.989 11.854 1.00 89.88 176 VAL A C 1
ATOM 1412 O O . VAL A 1 176 ? 7.144 -2.078 11.370 1.00 89.88 176 VAL A O 1
ATOM 1415 N N . ILE A 1 177 ? 6.631 0.099 11.104 1.00 90.62 177 ILE A N 1
ATOM 1416 C CA . ILE A 1 177 ? 6.810 0.147 9.644 1.00 90.62 177 ILE A CA 1
ATOM 1417 C C . ILE A 1 177 ? 7.597 1.402 9.271 1.00 90.62 177 ILE A C 1
ATOM 1419 O O . ILE A 1 177 ? 7.142 2.513 9.546 1.00 90.62 177 ILE A O 1
ATOM 1423 N N . SER A 1 178 ? 8.731 1.240 8.589 1.00 88.88 178 SER A N 1
ATOM 1424 C CA . SER A 1 178 ? 9.490 2.357 8.018 1.00 88.88 178 SER A CA 1
ATOM 1425 C C . SER A 1 178 ? 9.341 2.358 6.504 1.00 88.88 178 SER A C 1
ATOM 1427 O O . SER A 1 178 ? 9.945 1.540 5.814 1.00 88.88 178 SER A O 1
ATOM 1429 N N . SER A 1 179 ? 8.510 3.260 5.988 1.00 80.44 179 SER A N 1
ATOM 1430 C CA . SER A 1 179 ? 8.163 3.254 4.565 1.00 80.44 179 SER A CA 1
ATOM 1431 C C . SER A 1 179 ? 9.231 3.894 3.691 1.00 80.44 179 SER A C 1
ATOM 1433 O O . SER A 1 179 ? 9.652 3.373 2.675 1.00 80.44 179 SER A O 1
ATOM 1435 N N . SER A 1 180 ? 9.720 5.052 4.104 1.00 74.06 180 SER A N 1
ATOM 1436 C CA . SER A 1 180 ? 10.757 5.758 3.371 1.00 74.06 180 SER A CA 1
ATOM 1437 C C . SER A 1 180 ? 11.848 6.142 4.343 1.00 74.06 180 SER A C 1
ATOM 1439 O O . SER A 1 180 ? 11.569 6.524 5.481 1.00 74.06 180 SER A O 1
ATOM 1441 N N . ASN A 1 181 ? 13.097 6.103 3.882 1.00 81.00 181 ASN A N 1
ATOM 1442 C CA . ASN A 1 181 ? 14.239 6.667 4.607 1.00 81.00 181 ASN A CA 1
ATOM 1443 C C . ASN A 1 181 ? 14.755 5.849 5.802 1.00 81.00 181 ASN A C 1
ATOM 1445 O O . ASN A 1 181 ? 15.504 6.396 6.618 1.00 81.00 181 ASN A O 1
ATOM 1449 N N . PHE A 1 182 ? 14.433 4.553 5.903 1.00 85.75 182 PHE A N 1
ATOM 1450 C CA . PHE A 1 182 ? 15.028 3.668 6.919 1.00 85.75 182 PHE A CA 1
ATOM 1451 C C . PHE A 1 182 ? 16.566 3.768 6.928 1.00 85.75 182 PHE A C 1
ATOM 1453 O O . PHE A 1 182 ? 17.187 3.974 7.972 1.00 85.75 182 PHE A O 1
ATOM 1460 N N . PHE A 1 183 ? 17.174 3.750 5.738 1.00 84.00 183 PHE A N 1
ATOM 1461 C CA . PHE A 1 183 ? 18.627 3.806 5.543 1.00 84.00 183 PHE A CA 1
ATOM 1462 C C . PHE A 1 183 ? 19.271 5.182 5.799 1.00 84.00 183 PHE A C 1
ATOM 1464 O O . PHE A 1 183 ? 20.487 5.305 5.710 1.00 84.00 183 PHE A O 1
ATOM 1471 N N . MET A 1 184 ? 18.499 6.220 6.144 1.00 83.12 184 MET A N 1
ATOM 1472 C CA . MET A 1 184 ? 19.047 7.541 6.500 1.00 83.12 184 MET A CA 1
ATOM 1473 C C . MET A 1 184 ? 19.432 7.669 7.983 1.00 83.12 184 MET A C 1
ATOM 1475 O O . MET A 1 184 ? 20.063 8.655 8.360 1.00 83.12 184 MET A O 1
ATOM 1479 N N . GLY A 1 185 ? 19.030 6.715 8.828 1.00 79.31 185 GLY A N 1
ATOM 1480 C CA . GLY A 1 185 ? 19.307 6.717 10.267 1.00 79.31 185 GLY A CA 1
ATOM 1481 C C . GLY A 1 185 ? 20.410 5.741 10.691 1.00 79.31 185 GLY A C 1
ATOM 1482 O O . GLY A 1 185 ? 21.003 5.033 9.882 1.00 79.31 185 GLY A O 1
ATOM 1483 N N . ASN A 1 186 ? 20.644 5.652 11.999 1.00 80.50 186 ASN A N 1
ATOM 1484 C CA . ASN A 1 186 ? 21.604 4.748 12.636 1.00 80.50 186 ASN A CA 1
ATOM 1485 C C . ASN A 1 186 ? 21.136 3.279 12.723 1.00 80.50 186 ASN A C 1
ATOM 1487 O O . ASN A 1 186 ? 21.903 2.443 13.184 1.00 80.50 186 ASN A O 1
ATOM 1491 N N . ARG A 1 187 ? 19.912 2.956 12.267 1.00 81.81 187 ARG A N 1
ATOM 1492 C CA . ARG A 1 187 ? 19.346 1.589 12.179 1.00 81.81 187 ARG A CA 1
ATOM 1493 C C . ARG A 1 187 ? 19.328 0.786 13.492 1.00 81.81 187 ARG A C 1
ATOM 1495 O O . ARG A 1 187 ? 19.204 -0.432 13.460 1.00 81.81 187 ARG A O 1
ATOM 1502 N N . ASN A 1 188 ? 19.379 1.453 14.648 1.00 84.38 188 ASN A N 1
ATOM 1503 C CA . ASN A 1 188 ? 19.361 0.786 15.959 1.00 84.38 188 ASN A CA 1
ATOM 1504 C C . ASN A 1 188 ? 18.072 -0.006 16.243 1.00 84.38 188 ASN A C 1
ATOM 1506 O O . ASN A 1 188 ? 18.068 -0.885 17.098 1.00 84.38 188 ASN A O 1
ATOM 1510 N N . VAL A 1 189 ? 16.975 0.327 15.559 1.00 83.88 189 VAL A N 1
ATOM 1511 C CA . VAL A 1 189 ? 15.695 -0.380 15.649 1.00 83.88 189 VAL A CA 1
ATOM 1512 C C . VAL A 1 189 ? 15.321 -0.835 14.249 1.00 83.88 189 VAL A C 1
ATOM 1514 O O . VAL A 1 189 ? 15.214 -0.004 13.349 1.00 83.88 189 VAL A O 1
ATOM 1517 N N . THR A 1 190 ? 15.135 -2.141 14.070 1.00 88.44 190 THR A N 1
ATOM 1518 C CA . THR A 1 190 ? 14.684 -2.722 12.802 1.00 88.44 190 THR A CA 1
ATOM 1519 C C . THR A 1 190 ? 13.165 -2.892 12.860 1.00 88.44 190 THR A C 1
ATOM 1521 O O . THR A 1 190 ? 12.692 -3.622 13.726 1.00 88.44 190 THR A O 1
ATOM 1524 N N . PRO A 1 191 ? 12.389 -2.205 12.004 1.00 90.38 191 PRO A N 1
ATOM 1525 C CA . PRO A 1 191 ? 10.937 -2.333 11.979 1.00 90.38 191 PRO A CA 1
ATOM 1526 C C . PRO A 1 191 ? 10.524 -3.636 11.300 1.00 90.38 191 PRO A C 1
ATOM 1528 O O . PRO A 1 191 ? 11.279 -4.162 10.483 1.00 90.38 191 PRO A O 1
ATOM 1531 N N . VAL A 1 192 ? 9.302 -4.098 11.573 1.00 91.69 192 VAL A N 1
ATOM 1532 C CA . VAL A 1 192 ? 8.718 -5.328 11.001 1.00 91.69 192 VAL A CA 1
ATOM 1533 C C . VAL A 1 192 ? 8.678 -5.272 9.473 1.00 91.69 192 VAL A C 1
ATOM 1535 O O . VAL A 1 192 ? 8.913 -6.279 8.802 1.00 91.69 192 VAL A O 1
ATOM 1538 N N . ILE A 1 193 ? 8.401 -4.085 8.923 1.00 91.19 193 ILE A N 1
ATOM 1539 C CA . ILE A 1 193 ? 8.387 -3.829 7.481 1.00 91.19 193 ILE A CA 1
ATOM 1540 C C . ILE A 1 193 ? 9.253 -2.615 7.157 1.00 91.19 193 ILE A C 1
ATOM 1542 O O . ILE A 1 193 ? 9.138 -1.560 7.788 1.00 91.19 193 ILE A O 1
ATOM 1546 N N . ILE A 1 194 ? 10.086 -2.766 6.130 1.00 90.25 194 ILE A N 1
ATOM 1547 C CA . ILE A 1 194 ? 10.883 -1.694 5.534 1.00 90.25 194 ILE A CA 1
ATOM 1548 C C . ILE A 1 194 ? 10.446 -1.556 4.079 1.00 90.25 194 ILE A C 1
ATOM 1550 O O . ILE A 1 194 ? 10.685 -2.477 3.302 1.00 90.25 194 ILE A O 1
ATOM 1554 N N . GLN A 1 195 ? 9.848 -0.432 3.683 1.00 88.94 195 GLN A N 1
ATOM 1555 C CA . GLN A 1 195 ? 9.737 -0.116 2.257 1.00 88.94 195 GLN A CA 1
ATOM 1556 C C . GLN A 1 195 ? 11.038 0.548 1.800 1.00 88.94 195 GLN A C 1
ATOM 1558 O O . GLN A 1 195 ? 11.651 1.383 2.469 1.00 88.94 195 GLN A O 1
ATOM 1563 N N . VAL A 1 196 ? 11.531 0.076 0.665 1.00 85.44 196 VAL A N 1
ATOM 1564 C CA . VAL A 1 196 ? 12.802 0.490 0.086 1.00 85.44 196 VAL A CA 1
ATOM 1565 C C . VAL A 1 196 ? 12.519 1.634 -0.877 1.00 85.44 196 VAL A C 1
ATOM 1567 O O . VAL A 1 196 ? 12.732 1.528 -2.087 1.00 85.44 196 VAL A O 1
ATOM 1570 N N . ASP A 1 197 ? 12.025 2.733 -0.307 1.00 75.25 197 ASP A N 1
ATOM 1571 C CA . ASP A 1 197 ? 12.032 4.045 -0.938 1.00 75.25 197 ASP A CA 1
ATOM 1572 C C . ASP A 1 197 ? 13.163 4.873 -0.353 1.00 75.25 197 ASP A C 1
ATOM 1574 O O . ASP A 1 197 ? 13.254 5.103 0.863 1.00 75.25 197 ASP A O 1
ATOM 1578 N N . HIS A 1 198 ? 14.044 5.329 -1.227 1.00 65.06 198 HIS A N 1
ATOM 1579 C CA . HIS A 1 198 ? 15.149 6.170 -0.828 1.00 65.06 198 HIS A CA 1
ATOM 1580 C C . HIS A 1 198 ? 15.356 7.254 -1.876 1.00 65.06 198 HIS A C 1
ATOM 1582 O O . HIS A 1 198 ? 15.436 6.958 -3.064 1.00 65.06 198 HIS A O 1
ATOM 1588 N N . GLU A 1 199 ? 15.542 8.499 -1.429 1.00 62.00 199 GLU A N 1
ATOM 1589 C CA . GLU A 1 199 ? 15.942 9.643 -2.269 1.00 62.00 199 GLU A CA 1
ATOM 1590 C C . GLU A 1 199 ? 17.379 9.516 -2.828 1.00 62.00 199 GLU A C 1
ATOM 1592 O O . GLU A 1 199 ? 18.037 10.498 -3.173 1.00 62.00 199 GLU A O 1
ATOM 1597 N N . SER A 1 200 ? 17.910 8.298 -2.903 1.00 64.25 200 SER A N 1
ATOM 1598 C CA . SER A 1 200 ? 19.199 8.015 -3.507 1.00 64.25 200 SER A CA 1
ATOM 1599 C C . SER A 1 200 ? 19.056 7.869 -5.013 1.00 64.25 200 SER A C 1
ATOM 1601 O O . SER A 1 200 ? 18.108 7.279 -5.524 1.00 64.25 200 SER A O 1
ATOM 1603 N N . LYS A 1 201 ? 20.065 8.358 -5.735 1.00 69.06 201 LYS A N 1
ATOM 1604 C CA . LYS A 1 201 ? 20.203 8.138 -7.180 1.00 69.06 201 LYS A CA 1
ATOM 1605 C C . LYS A 1 201 ? 20.632 6.706 -7.527 1.00 69.06 201 LYS A C 1
ATOM 1607 O O . LYS A 1 201 ? 20.745 6.385 -8.706 1.00 69.06 201 LYS A O 1
ATOM 1612 N N . LEU A 1 202 ? 20.916 5.874 -6.523 1.00 74.31 202 LEU A N 1
ATOM 1613 C CA . LEU A 1 202 ? 21.350 4.495 -6.714 1.00 74.31 202 LEU A CA 1
ATOM 1614 C C . LEU A 1 202 ? 20.148 3.595 -7.047 1.00 74.31 202 LEU A C 1
ATOM 1616 O O . LEU A 1 202 ? 19.100 3.712 -6.405 1.00 74.31 202 LEU A O 1
ATOM 1620 N N . PRO A 1 203 ? 20.295 2.641 -7.981 1.00 81.75 203 PRO A N 1
ATOM 1621 C CA . PRO A 1 203 ? 19.350 1.543 -8.132 1.00 81.75 203 PRO A CA 1
ATOM 1622 C C . PRO A 1 203 ? 19.162 0.778 -6.813 1.00 81.75 203 PRO A C 1
ATOM 1624 O O . PRO A 1 203 ? 20.108 0.607 -6.043 1.00 81.75 203 PRO A O 1
ATOM 1627 N N . LYS A 1 204 ? 17.959 0.237 -6.576 1.00 82.00 204 LYS A N 1
ATOM 1628 C CA . LYS A 1 204 ? 17.625 -0.491 -5.333 1.00 82.00 204 LYS A CA 1
ATOM 1629 C C . LYS A 1 204 ? 18.606 -1.624 -5.014 1.00 82.00 204 LYS A C 1
ATOM 1631 O O . LYS A 1 204 ? 19.036 -1.760 -3.876 1.00 82.00 204 LYS A O 1
ATOM 1636 N N . MET A 1 205 ? 19.035 -2.378 -6.027 1.00 81.06 205 MET A N 1
ATOM 1637 C CA . MET A 1 205 ? 20.019 -3.453 -5.847 1.00 81.06 205 MET A CA 1
ATOM 1638 C C . MET A 1 205 ? 21.397 -2.949 -5.406 1.00 81.06 205 MET A C 1
ATOM 1640 O O . MET A 1 205 ? 22.092 -3.632 -4.659 1.00 81.06 205 MET A O 1
ATOM 1644 N N . GLU A 1 206 ? 21.807 -1.761 -5.847 1.00 82.44 206 GLU A N 1
ATOM 1645 C CA . GLU A 1 206 ? 23.071 -1.162 -5.417 1.00 82.44 206 GLU A CA 1
ATOM 1646 C C . GLU A 1 206 ? 22.977 -0.646 -3.979 1.00 82.44 206 GLU A C 1
ATOM 1648 O O . GLU A 1 206 ? 23.908 -0.843 -3.199 1.00 82.44 206 GLU A O 1
ATOM 1653 N N . LEU A 1 207 ? 21.826 -0.078 -3.598 1.00 82.88 207 LEU A N 1
ATOM 1654 C CA . LEU A 1 207 ? 21.539 0.256 -2.204 1.00 82.88 207 LEU A CA 1
ATOM 1655 C C . LEU A 1 207 ? 21.649 -0.989 -1.318 1.00 82.88 207 LEU A C 1
ATOM 1657 O O . LEU A 1 207 ? 22.379 -0.967 -0.336 1.00 82.88 207 LEU A O 1
ATOM 1661 N N . PHE A 1 208 ? 21.005 -2.094 -1.687 1.00 84.12 208 PHE A N 1
ATOM 1662 C CA . PHE A 1 208 ? 21.088 -3.332 -0.911 1.00 84.12 208 PHE A CA 1
ATOM 1663 C C . PHE A 1 208 ? 22.521 -3.845 -0.752 1.00 84.12 208 PHE A C 1
ATOM 1665 O O . PHE A 1 208 ? 22.916 -4.205 0.355 1.00 84.12 208 PHE A O 1
ATOM 1672 N N . LYS A 1 209 ? 23.329 -3.814 -1.819 1.00 82.38 209 LYS A N 1
ATOM 1673 C CA . LYS A 1 209 ? 24.752 -4.178 -1.746 1.00 82.38 209 LYS A CA 1
ATOM 1674 C C . LYS A 1 209 ? 25.530 -3.268 -0.801 1.00 82.38 209 LYS A C 1
ATOM 1676 O O . LYS A 1 209 ? 26.273 -3.761 0.041 1.00 82.38 209 LYS A O 1
ATOM 1681 N N . ARG A 1 210 ? 25.344 -1.949 -0.915 1.00 83.50 210 ARG A N 1
ATOM 1682 C CA . ARG A 1 210 ? 25.985 -0.957 -0.039 1.00 83.50 210 ARG A CA 1
ATOM 1683 C C . ARG A 1 210 ? 25.605 -1.164 1.426 1.00 83.50 210 ARG A C 1
ATOM 1685 O O . ARG A 1 210 ? 26.437 -0.979 2.308 1.00 83.50 210 ARG A O 1
ATOM 1692 N N . GLU A 1 211 ? 24.361 -1.553 1.671 1.00 83.00 211 GLU A N 1
ATOM 1693 C CA . GLU A 1 211 ? 23.833 -1.810 3.008 1.00 83.00 211 GLU A CA 1
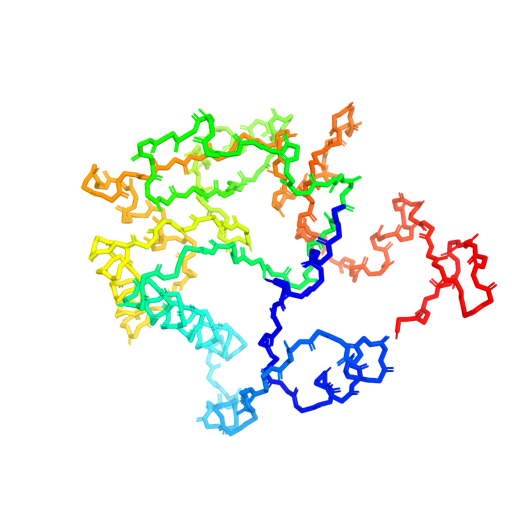ATOM 1694 C C . GLU A 1 211 ? 24.072 -3.252 3.491 1.00 83.00 211 GLU A C 1
ATOM 1696 O O . GLU A 1 211 ? 23.526 -3.643 4.520 1.00 83.00 211 GLU A O 1
ATOM 1701 N N . ASN A 1 212 ? 24.932 -4.012 2.798 1.00 83.31 212 ASN A N 1
ATOM 1702 C CA . ASN A 1 212 ? 25.370 -5.370 3.137 1.00 83.31 212 ASN A CA 1
ATOM 1703 C C . ASN A 1 212 ? 24.237 -6.404 3.233 1.00 83.31 212 ASN A C 1
ATOM 1705 O O . ASN A 1 212 ? 24.302 -7.331 4.043 1.00 83.31 212 ASN A O 1
ATOM 1709 N N . PHE A 1 213 ? 23.206 -6.276 2.397 1.00 82.62 213 PHE A N 1
ATOM 1710 C CA . PHE A 1 213 ? 22.207 -7.332 2.257 1.00 82.62 213 PHE A CA 1
ATOM 1711 C C . PHE A 1 213 ? 22.845 -8.584 1.649 1.00 82.62 213 PHE A C 1
ATOM 1713 O O . PHE A 1 213 ? 23.611 -8.516 0.684 1.00 82.62 213 PHE A O 1
ATOM 1720 N N . LEU A 1 214 ? 22.499 -9.733 2.225 1.00 82.06 214 LEU A N 1
ATOM 1721 C CA . LEU A 1 214 ? 22.813 -11.041 1.672 1.00 82.06 214 LEU A CA 1
ATOM 1722 C C . LEU A 1 214 ? 21.595 -11.541 0.907 1.00 82.06 214 LEU A C 1
ATOM 1724 O O . LEU A 1 214 ? 20.471 -11.457 1.400 1.00 82.06 214 LEU A O 1
ATOM 1728 N N . PHE A 1 215 ? 21.831 -12.081 -0.277 1.00 81.69 215 PHE A N 1
ATOM 1729 C CA . PHE A 1 215 ? 20.794 -12.653 -1.118 1.00 81.69 215 PHE A CA 1
ATOM 1730 C C . PHE A 1 215 ? 20.999 -14.157 -1.224 1.00 81.69 215 PHE A C 1
ATOM 1732 O O . PHE A 1 215 ? 22.123 -14.650 -1.093 1.00 81.69 215 PHE A O 1
ATOM 1739 N N . VAL A 1 216 ? 19.900 -14.869 -1.444 1.00 80.00 216 VAL A N 1
ATOM 1740 C CA . VAL A 1 216 ? 19.874 -16.328 -1.538 1.00 80.00 216 VAL A CA 1
ATOM 1741 C C . VAL A 1 216 ? 20.174 -16.736 -2.981 1.00 80.00 216 VAL A C 1
ATOM 1743 O O . VAL A 1 216 ? 19.588 -16.192 -3.912 1.00 80.00 216 VAL A O 1
ATOM 1746 N N . ASN A 1 217 ? 21.105 -17.667 -3.163 1.00 78.38 217 ASN A N 1
ATOM 1747 C CA . ASN A 1 217 ? 21.401 -18.322 -4.435 1.00 78.38 217 ASN A CA 1
ATOM 1748 C C . ASN A 1 217 ? 20.427 -19.481 -4.697 1.00 78.38 217 ASN A C 1
ATOM 1750 O O . ASN A 1 217 ? 19.798 -19.997 -3.774 1.00 78.38 217 ASN A O 1
ATOM 1754 N N . ASP A 1 218 ? 20.399 -19.975 -5.936 1.00 74.69 218 ASP A N 1
ATOM 1755 C CA . ASP A 1 218 ? 19.603 -21.152 -6.325 1.00 74.69 218 ASP A CA 1
ATOM 1756 C C . ASP A 1 218 ? 19.955 -22.418 -5.515 1.00 74.69 218 ASP A C 1
ATOM 1758 O O . ASP A 1 218 ? 19.120 -23.301 -5.330 1.00 74.69 218 ASP A O 1
ATOM 1762 N N . ASP A 1 219 ? 21.189 -22.509 -5.008 1.00 81.38 219 ASP A N 1
ATOM 1763 C CA . ASP A 1 219 ? 21.665 -23.608 -4.158 1.00 81.38 219 ASP A CA 1
ATOM 1764 C C . ASP A 1 219 ? 21.333 -23.424 -2.662 1.00 81.38 219 ASP A C 1
ATOM 1766 O O . ASP A 1 219 ? 21.730 -24.238 -1.827 1.00 81.38 219 ASP A O 1
ATOM 1770 N N . GLY A 1 220 ? 20.609 -22.355 -2.311 1.00 77.69 220 GLY A N 1
ATOM 1771 C CA . GLY A 1 220 ? 20.219 -22.015 -0.945 1.00 77.69 220 GLY A CA 1
ATOM 1772 C C . GLY A 1 220 ? 21.317 -21.353 -0.108 1.00 77.69 220 GLY A C 1
ATOM 1773 O O . GLY A 1 220 ? 21.078 -21.039 1.059 1.00 77.69 220 GLY A O 1
ATOM 1774 N N . THR A 1 221 ? 22.511 -21.117 -0.659 1.00 84.88 221 THR A N 1
ATOM 1775 C CA . THR A 1 221 ? 23.565 -20.354 0.027 1.00 84.88 221 THR A CA 1
ATOM 1776 C C . THR A 1 221 ? 23.283 -18.852 -0.016 1.00 84.88 221 THR A C 1
ATOM 1778 O O . THR A 1 221 ? 22.600 -18.368 -0.914 1.00 84.88 221 THR A O 1
ATOM 1781 N N . CYS A 1 222 ? 23.829 -18.087 0.934 1.00 80.44 222 CYS A N 1
ATOM 1782 C CA . CYS A 1 222 ? 23.641 -16.634 0.988 1.00 80.44 222 CYS A CA 1
ATOM 1783 C C . CYS A 1 222 ? 24.960 -15.893 0.746 1.00 80.44 222 CYS A C 1
ATOM 1785 O O . CYS A 1 222 ? 25.938 -16.136 1.455 1.00 80.44 222 CYS A O 1
ATOM 1787 N N . ASN A 1 223 ? 25.001 -14.949 -0.197 1.00 77.81 223 ASN A N 1
ATOM 1788 C CA . ASN A 1 223 ? 26.133 -14.027 -0.338 1.00 77.81 223 ASN A CA 1
ATOM 1789 C C . ASN A 1 223 ? 25.698 -12.648 -0.885 1.00 77.81 223 ASN A C 1
ATOM 1791 O O . ASN A 1 223 ? 24.585 -12.478 -1.374 1.00 77.81 223 ASN A O 1
ATOM 1795 N N . ALA A 1 224 ? 26.576 -11.643 -0.793 1.00 68.88 224 ALA A N 1
ATOM 1796 C CA . ALA A 1 224 ? 26.292 -10.274 -1.257 1.00 68.88 224 ALA A CA 1
ATOM 1797 C C . ALA A 1 224 ? 26.316 -10.110 -2.797 1.00 68.88 224 ALA A C 1
ATOM 1799 O O . ALA A 1 224 ? 25.958 -9.060 -3.334 1.00 68.88 224 ALA A O 1
ATOM 1800 N N . SER A 1 225 ? 26.790 -11.126 -3.520 1.00 66.38 225 SER A N 1
ATOM 1801 C CA . SER A 1 225 ? 26.940 -11.147 -4.981 1.00 66.38 225 SER A CA 1
ATOM 1802 C C . SER A 1 225 ? 25.775 -11.833 -5.695 1.00 66.38 225 SER A C 1
ATOM 1804 O O . SER A 1 225 ? 25.637 -11.683 -6.908 1.00 66.38 225 SER A O 1
ATOM 1806 N N . ALA A 1 226 ? 24.945 -12.567 -4.960 1.00 61.12 226 ALA A N 1
ATOM 1807 C CA . ALA A 1 226 ? 23.757 -13.231 -5.449 1.00 61.12 226 ALA A CA 1
ATOM 1808 C C . ALA A 1 226 ? 22.760 -12.147 -5.887 1.00 61.12 226 ALA A C 1
ATOM 1810 O O . ALA A 1 226 ? 22.193 -11.427 -5.079 1.00 61.12 226 ALA A O 1
ATOM 1811 N N . THR A 1 227 ? 22.630 -11.915 -7.191 1.00 52.94 227 THR A N 1
ATOM 1812 C CA . THR A 1 227 ? 21.727 -10.878 -7.728 1.00 52.94 227 THR A CA 1
ATOM 1813 C C . THR A 1 227 ? 20.789 -11.394 -8.801 1.00 52.94 227 THR A C 1
ATOM 1815 O O . THR A 1 227 ? 20.254 -10.600 -9.570 1.00 52.94 227 THR A O 1
ATOM 1818 N N . LYS A 1 228 ? 20.600 -12.710 -8.887 1.00 45.50 228 LYS A N 1
ATOM 1819 C CA . LYS A 1 228 ? 19.489 -13.254 -9.659 1.00 45.50 228 LYS A CA 1
ATOM 1820 C C . LYS A 1 228 ? 18.294 -13.376 -8.724 1.00 45.50 228 LYS A C 1
ATOM 1822 O O . LYS A 1 228 ? 18.318 -14.194 -7.814 1.00 45.50 228 LYS A O 1
ATOM 1827 N N . ILE A 1 229 ? 17.337 -12.475 -8.923 1.00 45.06 229 ILE A N 1
ATOM 1828 C CA . ILE A 1 229 ? 15.943 -12.644 -8.512 1.00 45.06 229 ILE A CA 1
ATOM 1829 C C . ILE A 1 229 ? 15.234 -13.212 -9.735 1.00 45.06 229 ILE A C 1
ATOM 1831 O O . ILE A 1 229 ? 15.496 -12.655 -10.830 1.00 45.06 229 ILE A O 1
#

InterPro domains:
  IPR005069 Nucleotide-diphospho-sugar transferase [PF03407] (5-205)

Radius of gyration: 18.32 Å; chains: 1; bounding box: 46×43×45 Å